Protein AF-A0A1Z8VWW4-F1 (afdb_monomer_lite)

pLDDT: mean 76.21, std 19.23, range [27.41, 97.88]

Radius of gyration: 18.91 Å; chains: 1; bounding box: 52×47×49 Å

Sequence (290 aa):
MESVQIPNFLSEDRVDVVSKFYFEVCEILGCKVHEITFNNITSKVDYVSGTNYEDFDYRYCPSIEKQYSDDKVINYKKIPEDKIKDINTDWIPEMIDHLNEEFQKINRKGKICTFVIFNLPNPVQIHTDGNDIKNKRGKRNVFNPVFKREEYFPSYKKYTHQGLITIQNDDLRNGTIVFNQTFPYSVYYANHENNLDRKKSVITFLKDDDIFRFDEKIENYTYEYMSDEEYKLLPDMNREQLFGLSLDKKLMFMDKGTLVSWQDGKFHTTIPMKKEWGNRIMLQYEGVDE

Foldseek 3Di:
DAWDKFPQLDPPVLLVVVVVLLVVVCVLVVFHWFKWWDAFPPLFTDWTWTFHPVQDDDDDDDDDDDDDDDDHDRDGDTDDPVSRVVRDRVCPVVVQVVVQVSCVVVVNDFGWGIKMKGQDLDKDAFKAAAWEFPDFDDQDPDPFPPDAPVRIPPCPWGWWKKWKAFSDDDDQLWFKFWWPKFDRHTEGEFQDPVPDPNNIDGHYDHLPDQQDDNNDGTPQFDQAQEDPVQVVVDDPDPSSSQHRIYTSDTHTNHDHGMITMDTHRITMMIDDVDSGRDRRIIIITIGTHD

Structure (mmCIF, N/CA/C/O backbone):
data_AF-A0A1Z8VWW4-F1
#
_entry.id   AF-A0A1Z8VWW4-F1
#
loop_
_atom_site.group_P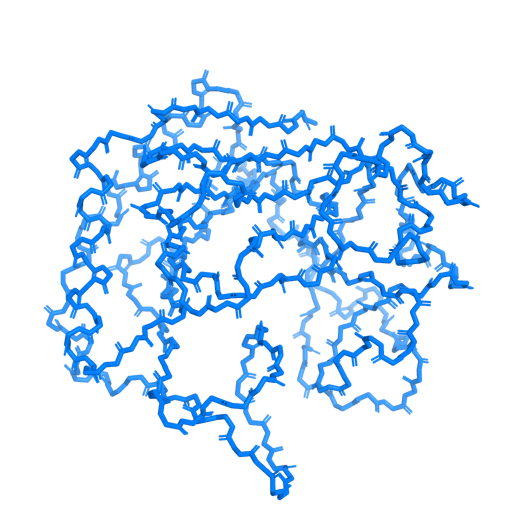DB
_atom_site.id
_atom_site.type_symbol
_atom_site.label_atom_id
_atom_site.label_alt_id
_atom_site.label_comp_id
_atom_site.label_asym_id
_atom_site.label_entity_id
_atom_site.label_seq_id
_atom_site.pdbx_PDB_ins_code
_atom_site.Cartn_x
_atom_site.Cartn_y
_atom_site.Cartn_z
_atom_site.occupancy
_atom_site.B_iso_or_equiv
_atom_site.auth_seq_id
_atom_site.auth_comp_id
_atom_site.auth_asym_id
_atom_site.auth_atom_id
_atom_site.pdbx_PDB_model_num
ATOM 1 N N . MET A 1 1 ? -7.484 13.167 4.667 1.00 77.69 1 MET A N 1
ATOM 2 C CA . MET A 1 1 ? -7.445 13.068 3.191 1.00 77.69 1 MET A CA 1
ATOM 3 C C . MET A 1 1 ? -8.196 11.809 2.785 1.00 77.69 1 MET A C 1
ATOM 5 O O . MET A 1 1 ? -8.022 10.794 3.447 1.00 77.69 1 MET A O 1
ATOM 9 N N . GLU A 1 2 ? -9.045 11.875 1.759 1.00 85.94 2 GLU A N 1
ATOM 10 C CA . GLU A 1 2 ? -9.832 10.715 1.313 1.00 85.94 2 GLU A CA 1
ATOM 11 C C . GLU A 1 2 ? -8.957 9.685 0.582 1.00 85.94 2 GLU A C 1
ATOM 13 O O . GLU A 1 2 ? -8.027 10.045 -0.147 1.00 85.94 2 GLU A O 1
ATOM 18 N N . SER A 1 3 ? -9.275 8.404 0.751 1.00 93.94 3 SER A N 1
ATOM 19 C CA . SER A 1 3 ? -8.721 7.314 -0.051 1.00 93.94 3 SER A CA 1
ATOM 20 C C . SER A 1 3 ? -9.228 7.393 -1.496 1.00 93.94 3 SER A C 1
ATOM 22 O O . SER A 1 3 ? -10.423 7.565 -1.739 1.00 93.94 3 SER A O 1
ATOM 24 N N . VAL A 1 4 ? -8.338 7.266 -2.480 1.00 95.25 4 VAL A N 1
ATOM 25 C CA . VAL A 1 4 ? -8.655 7.426 -3.910 1.00 95.25 4 VAL A CA 1
ATOM 26 C C . VAL A 1 4 ? -8.212 6.220 -4.730 1.00 95.25 4 VAL A C 1
ATOM 28 O O . VAL A 1 4 ? -7.259 5.521 -4.386 1.00 95.25 4 VAL A O 1
ATOM 31 N N . GLN A 1 5 ? -8.913 6.012 -5.840 1.00 96.44 5 GLN A N 1
ATOM 32 C CA . GLN A 1 5 ? -8.583 5.047 -6.879 1.00 96.44 5 GLN A CA 1
ATOM 33 C C . GLN A 1 5 ? -8.668 5.773 -8.220 1.00 96.44 5 GLN A C 1
ATOM 35 O O . GLN A 1 5 ? -9.686 6.406 -8.501 1.00 96.44 5 GLN A O 1
ATOM 40 N N . ILE A 1 6 ? -7.603 5.718 -9.016 1.00 96.94 6 ILE A N 1
ATOM 41 C CA . ILE A 1 6 ? -7.481 6.460 -10.275 1.00 96.94 6 ILE A CA 1
ATOM 42 C C . ILE A 1 6 ? -6.979 5.493 -11.356 1.00 96.94 6 ILE A C 1
ATOM 44 O O . ILE A 1 6 ? -5.793 5.159 -11.367 1.00 96.94 6 ILE A O 1
ATOM 48 N N . PRO A 1 7 ? -7.866 5.002 -12.242 1.00 96.00 7 PRO A N 1
ATOM 49 C CA . PRO A 1 7 ? -7.471 4.234 -13.422 1.00 96.00 7 PRO A CA 1
ATOM 50 C C . PRO A 1 7 ? -6.588 5.071 -14.353 1.00 96.00 7 PRO A C 1
ATOM 52 O O . PRO A 1 7 ? -6.780 6.283 -14.446 1.00 96.00 7 PRO A O 1
ATOM 55 N N . ASN A 1 8 ? -5.669 4.424 -15.075 1.00 94.25 8 ASN A N 1
ATOM 56 C CA . ASN A 1 8 ? -4.762 5.074 -16.035 1.00 94.25 8 ASN A CA 1
ATOM 57 C C . ASN A 1 8 ? -3.924 6.227 -15.434 1.00 94.25 8 ASN A C 1
ATOM 59 O O . ASN A 1 8 ? -3.629 7.201 -16.124 1.00 94.25 8 ASN A O 1
ATOM 63 N N . PHE A 1 9 ? -3.566 6.138 -14.149 1.00 97.44 9 PHE A N 1
ATOM 64 C CA . PHE A 1 9 ? -2.737 7.137 -13.468 1.00 97.44 9 PHE A CA 1
ATOM 65 C C . PHE A 1 9 ? -1.289 7.128 -13.980 1.00 97.44 9 PHE A C 1
ATOM 67 O O . PHE A 1 9 ? -0.706 8.185 -14.196 1.00 97.44 9 PHE A O 1
ATOM 74 N N . LEU A 1 10 ? -0.726 5.939 -14.212 1.00 96.75 10 LEU A N 1
ATOM 75 C CA . LEU A 1 10 ? 0.572 5.756 -14.861 1.00 96.75 10 LEU A CA 1
ATOM 76 C C . LEU A 1 10 ? 0.369 5.261 -16.301 1.00 96.75 10 LEU A C 1
ATOM 78 O O . LEU A 1 10 ? -0.436 4.357 -16.534 1.00 96.75 10 LEU A O 1
ATOM 82 N N . SER A 1 11 ? 1.091 5.836 -17.267 1.00 95.94 11 SER A N 1
ATOM 83 C CA . SER A 1 11 ? 0.973 5.456 -18.682 1.00 95.94 11 SER A CA 1
ATOM 84 C C . SER A 1 11 ? 1.495 4.043 -18.962 1.00 95.94 11 SER A C 1
ATOM 86 O O . SER A 1 11 ? 2.368 3.536 -18.256 1.00 95.94 11 SER A O 1
ATOM 88 N N . GLU A 1 12 ? 0.991 3.412 -20.028 1.00 95.38 12 GLU A N 1
ATOM 89 C CA . GLU A 1 12 ? 1.370 2.044 -20.403 1.00 95.38 12 GLU A CA 1
ATOM 90 C C . GLU A 1 12 ? 2.881 1.902 -20.651 1.00 95.38 12 GLU A C 1
ATOM 92 O O . GLU A 1 12 ? 3.492 0.998 -20.088 1.00 95.38 12 GLU A O 1
ATOM 97 N N . ASP A 1 13 ? 3.510 2.850 -21.359 1.00 96.00 13 ASP A N 1
ATOM 98 C CA . ASP A 1 13 ? 4.968 2.876 -21.569 1.00 96.00 13 ASP A CA 1
ATOM 99 C C . ASP A 1 13 ? 5.752 2.857 -20.246 1.00 96.00 13 ASP A C 1
ATOM 101 O O . ASP A 1 13 ? 6.751 2.147 -20.108 1.00 96.00 13 ASP A O 1
ATOM 105 N N . ARG A 1 14 ? 5.285 3.615 -19.243 1.00 95.62 14 ARG A N 1
ATOM 106 C CA . ARG A 1 14 ? 5.914 3.691 -17.917 1.00 95.62 14 ARG A CA 1
ATOM 107 C C . ARG A 1 14 ? 5.674 2.426 -17.097 1.00 95.62 14 ARG A C 1
ATOM 109 O O . ARG A 1 14 ? 6.602 1.953 -16.444 1.00 95.62 14 ARG A O 1
ATOM 116 N N . VAL A 1 15 ? 4.479 1.839 -17.166 1.00 96.62 15 VAL A N 1
ATOM 117 C CA . VAL A 1 15 ? 4.200 0.520 -16.572 1.00 96.62 15 VAL A CA 1
ATOM 118 C C . VAL A 1 15 ? 5.102 -0.550 -17.187 1.00 96.62 15 VAL A C 1
ATOM 120 O O . VAL A 1 15 ? 5.647 -1.388 -16.469 1.00 96.62 15 VAL A O 1
ATOM 123 N N . ASP A 1 16 ? 5.306 -0.507 -18.500 1.00 95.50 16 ASP A N 1
ATOM 124 C CA . ASP A 1 16 ? 6.139 -1.464 -19.216 1.00 95.50 16 ASP A CA 1
ATOM 125 C C . ASP A 1 16 ? 7.630 -1.336 -18.871 1.00 95.50 16 ASP A C 1
ATOM 127 O O . ASP A 1 16 ? 8.309 -2.359 -18.828 1.00 95.50 16 ASP A O 1
ATOM 131 N N . VAL A 1 17 ? 8.143 -0.138 -18.561 1.00 94.69 17 VAL A N 1
ATOM 132 C CA . VAL A 1 17 ? 9.502 0.038 -18.001 1.00 94.69 17 VAL A CA 1
ATOM 133 C C . VAL A 1 17 ? 9.644 -0.700 -16.664 1.00 94.69 17 VAL A C 1
ATOM 135 O O . VAL A 1 17 ? 10.546 -1.525 -16.517 1.00 94.69 17 VAL A O 1
ATOM 138 N N . VAL A 1 18 ? 8.721 -0.480 -15.719 1.00 93.94 18 VAL A N 1
ATOM 139 C CA . VAL A 1 18 ? 8.744 -1.139 -14.395 1.00 93.94 18 VAL A CA 1
ATOM 140 C C . VAL A 1 18 ? 8.560 -2.658 -14.521 1.00 93.94 18 VAL A C 1
ATOM 142 O O . VAL A 1 18 ? 9.213 -3.432 -13.822 1.00 93.94 18 VAL A O 1
ATOM 145 N N . SER A 1 19 ? 7.691 -3.094 -15.435 1.00 94.44 19 SER A N 1
ATOM 146 C CA . SER A 1 19 ? 7.422 -4.508 -15.710 1.00 94.44 19 SER A CA 1
ATOM 147 C C . SER A 1 19 ? 8.647 -5.220 -16.293 1.00 94.44 19 SER A C 1
ATOM 149 O O . SER A 1 19 ? 9.055 -6.259 -15.771 1.00 94.44 19 SER A O 1
ATOM 151 N N . LYS A 1 20 ? 9.286 -4.641 -17.324 1.00 93.25 20 LYS A N 1
ATOM 152 C CA . LYS A 1 20 ? 10.522 -5.171 -17.931 1.00 93.25 20 LYS A CA 1
ATOM 153 C C . LYS A 1 20 ? 11.619 -5.317 -16.883 1.00 93.25 20 LYS A C 1
ATOM 155 O O . LYS A 1 20 ? 12.159 -6.408 -16.744 1.00 93.25 20 LYS A O 1
ATOM 160 N N . PHE A 1 21 ? 11.848 -4.269 -16.091 1.00 91.12 21 PHE A N 1
ATOM 161 C CA . PHE A 1 21 ? 12.797 -4.282 -14.982 1.00 91.12 21 PHE A CA 1
ATOM 162 C C . PHE A 1 21 ? 12.520 -5.428 -13.990 1.00 91.12 21 PHE A C 1
ATOM 164 O O . PHE A 1 21 ? 13.416 -6.204 -13.672 1.00 91.12 21 PHE A O 1
ATOM 171 N N . TYR A 1 22 ? 11.276 -5.595 -13.524 1.00 90.06 22 TYR A N 1
ATOM 172 C CA . TYR A 1 22 ? 10.939 -6.674 -12.586 1.00 90.06 22 TYR A CA 1
ATOM 173 C C . TYR A 1 22 ? 11.226 -8.070 -13.172 1.00 90.06 22 TYR A C 1
ATOM 175 O O . TYR A 1 22 ? 11.739 -8.945 -12.466 1.00 90.06 22 TYR A O 1
ATOM 183 N N . PHE A 1 23 ? 10.914 -8.293 -14.453 1.00 89.69 23 PHE A N 1
ATOM 184 C CA . PHE A 1 23 ? 11.157 -9.581 -15.106 1.00 89.69 23 PHE A CA 1
ATOM 185 C C . PHE A 1 23 ? 12.638 -9.836 -15.406 1.00 89.69 23 PHE A C 1
ATOM 187 O O . PHE A 1 23 ? 13.087 -10.960 -15.198 1.00 89.69 23 PHE A O 1
ATOM 194 N N . GLU A 1 24 ? 13.404 -8.811 -15.779 1.00 87.00 24 GLU A N 1
ATOM 195 C CA . GLU A 1 24 ? 14.865 -8.864 -15.920 1.00 87.00 24 GLU A CA 1
ATOM 196 C C . GLU A 1 24 ? 15.534 -9.278 -14.597 1.00 87.00 24 GLU A C 1
ATOM 198 O O . GLU A 1 24 ? 16.343 -10.207 -14.565 1.00 87.00 24 GLU A O 1
ATOM 203 N N . VAL A 1 25 ? 15.115 -8.688 -13.469 1.00 82.31 25 VAL A N 1
ATOM 204 C CA . VAL A 1 25 ? 15.596 -9.100 -12.139 1.00 82.31 25 VAL A CA 1
ATOM 205 C C . VAL A 1 25 ? 15.198 -10.548 -11.821 1.00 82.31 25 VAL A C 1
ATOM 207 O O . VAL A 1 25 ? 16.021 -11.302 -11.304 1.00 82.31 25 VAL A O 1
ATOM 210 N N . CYS A 1 26 ? 13.982 -10.991 -12.159 1.00 82.25 26 CYS A N 1
ATOM 211 C CA . CYS A 1 26 ? 13.598 -12.401 -11.989 1.00 82.25 26 CYS A CA 1
ATOM 212 C C . CYS A 1 26 ? 14.458 -13.358 -12.843 1.00 82.25 26 CYS A C 1
ATOM 214 O O . CYS A 1 26 ? 14.814 -14.443 -12.378 1.00 82.25 26 CYS A O 1
ATOM 216 N N . GLU A 1 27 ? 14.818 -12.963 -14.068 1.00 84.38 27 GLU A N 1
ATOM 217 C CA . GLU A 1 27 ? 15.647 -13.750 -14.990 1.00 84.38 27 GLU A CA 1
ATOM 218 C C . GLU A 1 27 ? 17.095 -13.882 -14.492 1.00 84.38 27 GLU A C 1
ATOM 220 O O . GLU A 1 27 ? 17.592 -15.002 -14.354 1.00 84.38 27 GLU A O 1
ATOM 225 N N . ILE A 1 28 ? 17.737 -12.773 -14.101 1.00 78.50 28 ILE A N 1
ATOM 226 C CA . ILE A 1 28 ? 19.101 -12.735 -13.528 1.00 78.50 28 ILE A CA 1
ATOM 227 C C . ILE A 1 28 ? 19.238 -13.648 -12.292 1.00 78.50 28 ILE A C 1
ATOM 229 O O . ILE A 1 28 ? 20.312 -14.208 -12.006 1.00 78.50 28 ILE A O 1
ATOM 233 N N . LEU A 1 29 ? 18.146 -13.813 -11.542 1.00 73.69 29 LEU A N 1
ATOM 234 C CA . LEU A 1 29 ? 18.077 -14.639 -10.337 1.00 73.69 29 LEU A CA 1
ATOM 235 C C . LEU A 1 29 ? 17.620 -16.077 -10.585 1.00 73.69 29 LEU A C 1
ATOM 237 O O . LEU A 1 29 ? 17.872 -16.934 -9.737 1.00 73.69 29 LEU A O 1
ATOM 241 N N . GLY A 1 30 ? 16.971 -16.354 -11.717 1.00 74.88 30 GLY A N 1
ATOM 242 C CA . GLY A 1 30 ? 16.341 -17.644 -11.998 1.00 74.88 30 GLY A CA 1
ATOM 243 C C . GLY A 1 30 ? 15.201 -17.992 -11.031 1.00 74.88 30 GLY A C 1
ATOM 244 O O . GLY A 1 30 ? 14.913 -19.172 -10.824 1.00 74.88 30 GLY A O 1
ATOM 245 N N . CYS A 1 31 ? 14.572 -16.998 -10.395 1.00 73.06 31 CYS A N 1
ATOM 246 C CA . CYS A 1 31 ? 13.506 -17.205 -9.413 1.00 73.06 31 CYS A CA 1
ATOM 247 C C . CYS A 1 31 ? 12.468 -16.074 -9.434 1.00 73.06 31 CYS A C 1
ATOM 249 O O . CYS A 1 31 ? 12.664 -15.029 -10.051 1.00 73.06 31 CYS A O 1
ATOM 251 N N . LYS A 1 32 ? 11.334 -16.288 -8.757 1.00 74.62 32 LYS A N 1
ATOM 252 C CA . LYS A 1 32 ? 10.327 -15.239 -8.568 1.00 74.62 32 LYS A CA 1
ATOM 253 C C . LYS A 1 32 ? 10.738 -14.319 -7.424 1.00 74.62 32 LYS A C 1
ATOM 255 O O . LYS A 1 32 ? 11.087 -14.780 -6.335 1.00 74.62 32 LYS A O 1
ATOM 260 N N . VAL A 1 33 ? 10.625 -13.022 -7.675 1.00 76.75 33 VAL A N 1
ATOM 261 C CA . VAL A 1 33 ? 10.909 -11.965 -6.707 1.00 76.75 33 VAL A CA 1
ATOM 262 C C . VAL A 1 33 ? 9.626 -11.543 -5.992 1.00 76.75 33 VAL A C 1
ATOM 264 O O . VAL A 1 33 ? 8.594 -11.314 -6.615 1.00 76.75 33 VAL A O 1
ATOM 267 N N . HIS A 1 34 ? 9.682 -11.461 -4.667 1.00 75.38 34 HIS A N 1
ATOM 268 C CA . HIS A 1 34 ? 8.607 -10.949 -3.822 1.00 75.38 34 HIS A CA 1
ATOM 269 C C . HIS A 1 34 ? 8.677 -9.426 -3.666 1.00 75.38 34 HIS A C 1
ATOM 271 O O . HIS A 1 34 ? 7.640 -8.769 -3.679 1.00 75.38 34 HIS A O 1
ATOM 277 N N . GLU A 1 35 ? 9.884 -8.880 -3.518 1.00 81.69 35 GLU A N 1
ATOM 278 C CA . GLU A 1 35 ? 10.135 -7.484 -3.146 1.00 81.69 35 GLU A CA 1
ATOM 279 C C . GLU A 1 35 ? 11.439 -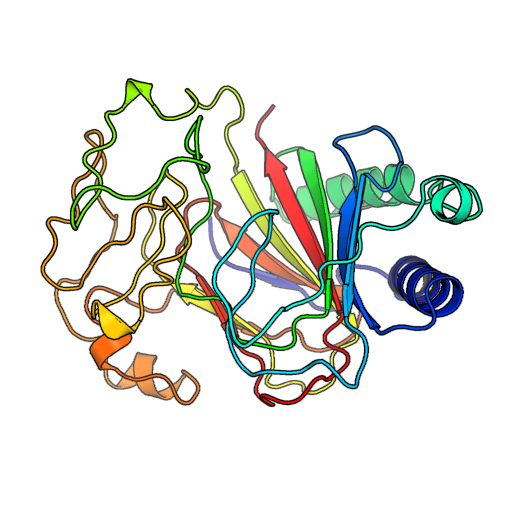6.994 -3.798 1.00 81.69 35 GLU A C 1
ATOM 281 O O . GLU A 1 35 ? 12.445 -7.707 -3.749 1.00 81.69 35 GLU A O 1
ATOM 286 N N . ILE A 1 36 ? 11.425 -5.790 -4.379 1.00 81.62 36 ILE A N 1
ATOM 287 C CA . ILE A 1 36 ? 12.602 -5.026 -4.827 1.00 81.62 36 ILE A CA 1
ATOM 288 C C . ILE A 1 36 ? 12.528 -3.634 -4.201 1.00 81.62 36 ILE A C 1
ATOM 290 O O . ILE A 1 36 ? 11.633 -2.860 -4.538 1.00 81.62 36 ILE A O 1
ATOM 294 N N . THR A 1 37 ? 13.470 -3.316 -3.318 1.00 79.62 37 THR A N 1
ATOM 295 C CA . THR A 1 37 ? 13.546 -2.043 -2.586 1.00 79.62 37 THR A CA 1
ATOM 296 C C . THR A 1 37 ? 14.592 -1.122 -3.218 1.00 79.62 37 THR A C 1
ATOM 298 O O . THR A 1 37 ? 15.691 -1.574 -3.558 1.00 79.62 37 THR A O 1
ATOM 301 N N . PHE A 1 38 ? 14.285 0.173 -3.328 1.00 74.44 38 PHE A N 1
ATOM 302 C CA . PHE A 1 38 ? 15.200 1.201 -3.836 1.00 74.44 38 PHE A CA 1
ATOM 303 C C . PHE A 1 38 ? 15.517 2.247 -2.757 1.00 74.44 38 PHE A C 1
ATOM 305 O O . PHE A 1 38 ? 14.601 2.709 -2.071 1.00 74.44 38 PHE A O 1
ATOM 312 N N . ASN A 1 39 ? 16.780 2.672 -2.630 1.00 55.72 39 ASN A N 1
ATOM 313 C CA . ASN A 1 39 ? 17.142 3.653 -1.600 1.00 55.72 39 ASN A CA 1
ATOM 314 C C . ASN A 1 39 ? 16.637 5.037 -1.979 1.00 55.72 39 ASN A C 1
ATOM 316 O O . ASN A 1 39 ? 16.821 5.475 -3.120 1.00 55.72 39 ASN A O 1
ATOM 320 N N . ASN A 1 40 ? 16.144 5.764 -0.971 1.00 53.19 40 ASN A N 1
ATOM 321 C CA . ASN A 1 40 ? 15.781 7.178 -1.055 1.00 53.19 40 ASN A CA 1
ATOM 322 C C . ASN A 1 40 ? 16.767 7.947 -1.967 1.00 53.19 40 ASN A C 1
ATOM 324 O O . ASN A 1 40 ? 17.923 8.163 -1.599 1.00 53.19 40 ASN A O 1
ATOM 328 N N . ILE A 1 41 ? 16.289 8.385 -3.138 1.00 50.88 41 ILE A N 1
ATOM 329 C CA . ILE A 1 41 ? 16.932 9.365 -4.039 1.00 50.88 41 ILE A CA 1
ATOM 330 C C . ILE A 1 41 ? 18.197 8.875 -4.800 1.00 50.88 41 ILE A C 1
ATOM 332 O O . ILE A 1 41 ? 18.675 9.580 -5.682 1.00 50.88 41 ILE A O 1
ATOM 336 N N . THR A 1 42 ? 18.745 7.673 -4.566 1.00 48.31 42 THR A N 1
ATOM 337 C CA . THR A 1 42 ? 20.085 7.296 -5.111 1.00 48.31 42 THR A CA 1
ATOM 338 C C . THR A 1 42 ? 20.104 6.334 -6.310 1.00 48.31 42 THR A C 1
ATOM 340 O O . THR A 1 42 ? 21.142 5.726 -6.577 1.00 48.31 42 THR A O 1
ATOM 343 N N . SER A 1 43 ? 18.982 6.219 -7.037 1.00 53.81 43 SER A N 1
ATOM 344 C CA . SER A 1 43 ? 18.836 5.470 -8.306 1.00 53.81 43 SER A CA 1
ATOM 345 C C . SER A 1 43 ? 19.404 4.042 -8.287 1.00 53.81 43 SER A C 1
ATOM 347 O O . SER A 1 43 ? 19.982 3.594 -9.271 1.00 53.81 43 SER A O 1
ATOM 349 N N . LYS A 1 44 ? 19.308 3.336 -7.153 1.00 60.47 44 LYS A N 1
ATOM 350 C CA . LYS A 1 44 ? 19.932 2.021 -6.947 1.00 60.47 44 LYS A CA 1
ATOM 351 C C . LYS A 1 44 ? 19.010 1.064 -6.207 1.00 60.47 44 LYS A C 1
ATOM 353 O O . LYS A 1 44 ? 18.244 1.467 -5.335 1.00 60.47 44 LYS A O 1
ATOM 358 N N . VAL A 1 45 ? 19.125 -0.212 -6.568 1.00 64.69 45 VAL A N 1
ATOM 359 C CA . VAL A 1 45 ? 18.520 -1.339 -5.852 1.00 64.69 45 VAL A CA 1
ATOM 360 C C . VAL A 1 45 ? 19.301 -1.587 -4.564 1.00 64.69 45 VAL A C 1
ATOM 362 O O . VAL A 1 45 ? 20.514 -1.793 -4.602 1.00 64.69 45 VAL A O 1
ATOM 365 N N . ASP A 1 46 ? 18.597 -1.626 -3.438 1.00 62.19 46 ASP A N 1
ATOM 366 C CA . ASP A 1 46 ? 19.179 -1.916 -2.121 1.00 62.19 46 ASP A CA 1
ATOM 367 C C . ASP A 1 46 ? 19.120 -3.392 -1.774 1.00 62.19 46 ASP A C 1
ATOM 369 O O . ASP A 1 46 ? 20.017 -3.976 -1.154 1.00 62.19 46 ASP A O 1
ATOM 373 N N . TYR A 1 47 ? 17.967 -3.960 -2.098 1.00 65.69 47 TYR A N 1
ATOM 374 C CA . TYR A 1 47 ? 17.515 -5.222 -1.583 1.00 65.69 47 TYR A CA 1
ATOM 375 C C . TYR A 1 47 ? 16.538 -5.843 -2.564 1.00 65.69 47 TYR A C 1
ATOM 377 O O . TYR A 1 47 ? 15.699 -5.171 -3.161 1.00 65.69 47 TYR A O 1
ATOM 385 N N . VAL A 1 48 ? 16.663 -7.156 -2.702 1.00 63.41 48 VAL A N 1
ATOM 386 C CA . VAL A 1 48 ? 15.725 -7.988 -3.435 1.00 63.41 48 VAL A CA 1
ATOM 387 C C . VAL A 1 48 ? 15.487 -9.237 -2.606 1.00 63.41 48 VAL A C 1
ATOM 389 O O . VAL A 1 48 ? 16.438 -9.874 -2.142 1.00 63.41 48 VAL A O 1
ATOM 392 N N . SER A 1 49 ? 14.216 -9.584 -2.439 1.00 65.81 49 SER A N 1
ATOM 393 C CA . SER A 1 49 ? 13.770 -10.812 -1.792 1.00 65.81 49 SER A CA 1
ATOM 394 C C . SER A 1 49 ? 13.200 -11.747 -2.849 1.00 65.81 49 SER A C 1
ATOM 396 O O . SER A 1 49 ? 12.154 -11.459 -3.428 1.00 65.81 49 SER A O 1
ATOM 398 N N . GLY A 1 50 ? 13.887 -12.854 -3.129 1.00 59.25 50 GLY A N 1
ATOM 399 C CA . GLY A 1 50 ? 13.427 -13.895 -4.051 1.00 59.25 50 GLY A CA 1
ATOM 400 C C . GLY A 1 50 ? 13.253 -15.242 -3.357 1.00 59.25 50 GLY A C 1
ATOM 401 O O . GLY A 1 50 ? 13.965 -15.543 -2.396 1.00 59.25 50 GLY A O 1
ATOM 402 N N . THR A 1 51 ? 12.342 -16.068 -3.878 1.00 54.09 51 THR A N 1
ATOM 403 C CA . THR A 1 51 ? 12.056 -17.407 -3.340 1.00 54.09 51 THR A CA 1
ATOM 404 C C . THR A 1 51 ? 12.059 -18.445 -4.462 1.00 54.09 51 THR A C 1
ATOM 406 O O . THR A 1 51 ? 11.461 -18.247 -5.521 1.00 54.09 51 THR A O 1
ATOM 409 N N . ASN A 1 52 ? 12.729 -19.577 -4.229 1.00 47.41 52 ASN A N 1
ATOM 410 C CA . ASN A 1 52 ? 12.720 -20.711 -5.152 1.00 47.41 52 ASN A CA 1
ATOM 411 C C . ASN A 1 52 ? 11.412 -21.507 -5.006 1.00 47.41 52 ASN A C 1
ATOM 413 O O . ASN A 1 52 ? 10.904 -21.675 -3.900 1.00 47.41 52 ASN A O 1
ATOM 417 N N . TYR A 1 53 ? 10.897 -22.037 -6.118 1.00 41.75 53 TYR A N 1
ATOM 418 C CA . TYR A 1 53 ? 9.595 -22.719 -6.181 1.00 41.75 53 TYR A CA 1
ATOM 419 C C . TYR A 1 53 ? 9.440 -23.937 -5.247 1.00 41.75 53 TYR A C 1
ATOM 421 O O . TYR A 1 53 ? 8.313 -24.294 -4.921 1.00 41.75 53 TYR A O 1
ATOM 429 N N . GLU A 1 54 ? 10.538 -24.563 -4.816 1.00 38.50 54 GLU A N 1
ATOM 430 C CA . GLU A 1 54 ? 10.520 -25.798 -4.015 1.00 38.50 54 GLU A CA 1
ATOM 431 C C . GLU A 1 54 ? 10.442 -25.558 -2.489 1.00 38.50 54 GLU A C 1
ATOM 433 O O . GLU A 1 54 ? 10.055 -26.462 -1.755 1.00 38.50 54 GLU A O 1
ATOM 438 N N . ASP A 1 55 ? 10.723 -24.337 -2.009 1.00 40.22 55 ASP A N 1
ATOM 439 C CA . ASP A 1 55 ? 10.808 -23.996 -0.570 1.00 40.22 55 ASP A CA 1
ATOM 440 C C . ASP A 1 55 ? 9.503 -23.372 0.002 1.00 40.22 55 ASP A C 1
ATOM 442 O O . ASP A 1 55 ? 9.505 -22.761 1.076 1.00 40.22 55 ASP A O 1
ATOM 446 N N . PHE A 1 56 ? 8.366 -23.477 -0.701 1.00 36.06 56 PHE A N 1
ATOM 447 C CA . PHE A 1 56 ? 7.109 -22.813 -0.311 1.00 36.06 56 PHE A CA 1
ATOM 448 C C . PHE A 1 56 ? 6.354 -23.509 0.835 1.00 36.06 56 PHE A C 1
ATOM 450 O O . PHE A 1 56 ? 5.427 -24.290 0.624 1.00 36.06 56 PHE A O 1
ATOM 457 N N . ASP A 1 57 ? 6.688 -23.144 2.074 1.00 36.00 57 ASP A N 1
ATOM 458 C CA . ASP A 1 57 ? 5.841 -23.393 3.246 1.00 36.00 57 ASP A CA 1
ATOM 459 C C . ASP A 1 57 ? 4.956 -22.167 3.533 1.00 36.00 57 ASP A C 1
ATOM 461 O O . ASP A 1 57 ? 5.444 -21.047 3.699 1.00 36.00 57 ASP A O 1
ATOM 465 N N . TYR A 1 58 ? 3.638 -22.367 3.607 1.00 34.06 58 TYR A N 1
ATOM 466 C CA . TYR A 1 58 ? 2.680 -21.299 3.902 1.00 34.06 58 TYR A CA 1
ATOM 467 C C . TYR A 1 58 ? 2.913 -20.726 5.306 1.00 34.06 58 TYR A C 1
ATOM 469 O O . TYR A 1 58 ? 2.473 -21.326 6.285 1.00 34.06 58 TYR A O 1
ATOM 477 N N . ARG A 1 59 ? 3.553 -19.553 5.413 1.00 32.94 59 ARG A N 1
ATOM 478 C CA . ARG A 1 59 ? 3.491 -18.639 6.573 1.00 32.94 59 ARG A CA 1
ATOM 479 C C . ARG A 1 59 ? 4.098 -17.272 6.221 1.00 32.94 59 ARG A C 1
ATOM 481 O O . ARG A 1 59 ? 5.262 -17.200 5.856 1.00 32.94 59 ARG A O 1
ATOM 488 N N . TYR A 1 60 ? 3.273 -16.231 6.356 1.00 30.83 60 TYR A N 1
ATOM 489 C CA . TYR A 1 60 ? 3.565 -14.786 6.411 1.00 30.83 60 TYR A CA 1
ATOM 490 C C . TYR A 1 60 ? 5.026 -14.301 6.267 1.00 30.83 60 TYR A C 1
ATOM 492 O O . TYR A 1 60 ? 5.899 -14.668 7.050 1.00 30.83 60 TYR A O 1
ATOM 500 N N . CYS A 1 61 ? 5.231 -13.328 5.372 1.00 27.41 61 CYS A N 1
ATOM 501 C CA . CYS A 1 61 ? 6.379 -12.416 5.357 1.00 27.41 61 CYS A CA 1
ATOM 502 C C . CYS A 1 61 ? 5.838 -10.976 5.294 1.00 27.41 61 CYS A C 1
ATOM 504 O O . CYS A 1 61 ? 4.881 -10.732 4.557 1.00 27.41 61 CYS A O 1
ATOM 506 N N . PRO A 1 62 ? 6.342 -10.061 6.141 1.00 33.00 62 PRO A N 1
ATOM 507 C CA . PRO A 1 62 ? 7.327 -9.078 5.650 1.00 33.00 62 PRO A CA 1
ATOM 508 C C . PRO A 1 62 ? 8.750 -9.308 6.212 1.00 33.00 62 PRO A C 1
ATOM 510 O O . PRO A 1 62 ? 8.906 -9.987 7.229 1.00 33.00 62 PRO A O 1
ATOM 513 N N . SER A 1 63 ? 9.784 -8.702 5.614 1.00 31.41 63 SER A N 1
ATOM 514 C CA . SER A 1 63 ? 11.233 -8.825 5.938 1.00 31.41 63 SER A CA 1
ATOM 515 C C . SER A 1 63 ? 11.617 -8.342 7.377 1.00 31.41 63 SER A C 1
ATOM 517 O O . SER A 1 63 ? 10.751 -7.840 8.097 1.00 31.41 63 SER A O 1
ATOM 519 N N . ILE A 1 64 ? 12.819 -8.513 7.976 1.00 30.84 64 ILE A N 1
ATOM 520 C CA . ILE A 1 64 ? 14.217 -8.713 7.511 1.00 30.84 64 ILE A CA 1
ATOM 521 C C . ILE A 1 64 ? 15.008 -9.657 8.482 1.00 30.84 64 ILE A C 1
ATOM 523 O O . ILE A 1 64 ? 14.868 -9.527 9.693 1.00 30.84 64 ILE A O 1
ATOM 527 N N . GLU A 1 65 ? 15.869 -10.535 7.933 1.00 33.19 65 GLU A N 1
ATOM 528 C CA . GLU A 1 65 ? 17.055 -11.286 8.469 1.00 33.19 65 GLU A CA 1
ATOM 529 C C . GLU A 1 65 ? 17.189 -11.831 9.928 1.00 33.19 65 GLU A C 1
ATOM 531 O O . GLU A 1 65 ? 17.215 -11.078 10.897 1.00 33.19 65 GLU A O 1
ATOM 536 N N . LYS A 1 66 ? 17.591 -13.128 10.005 1.00 32.53 66 LYS A N 1
ATOM 537 C CA . LYS A 1 66 ? 18.226 -13.895 11.128 1.00 32.53 66 LYS A CA 1
ATOM 538 C C . LYS A 1 66 ? 17.375 -14.100 12.413 1.00 32.53 66 LYS A C 1
ATOM 540 O O . LYS A 1 66 ? 16.693 -13.199 12.864 1.00 32.53 66 LYS A O 1
ATOM 545 N N . GLN A 1 67 ? 17.389 -15.245 13.118 1.00 32.38 67 GLN A N 1
ATOM 546 C CA . GLN A 1 67 ? 18.141 -16.514 13.001 1.00 32.38 67 GLN A CA 1
ATOM 547 C C . GLN A 1 67 ? 17.450 -17.643 13.821 1.00 32.38 67 GLN A C 1
ATOM 549 O O . GLN A 1 67 ? 16.748 -17.345 14.780 1.00 32.38 67 GLN A O 1
ATOM 554 N N . TYR A 1 68 ? 17.740 -18.911 13.490 1.00 32.34 68 TYR A N 1
ATOM 555 C CA . TYR A 1 68 ? 17.574 -20.148 14.294 1.00 32.34 68 TYR A CA 1
ATOM 556 C C . TYR A 1 68 ? 16.233 -20.480 14.995 1.00 32.34 68 TYR A C 1
ATOM 558 O O . TYR A 1 68 ? 15.964 -20.034 16.109 1.00 32.34 68 TYR A O 1
ATOM 566 N N . SER A 1 69 ? 15.528 -21.470 14.441 1.00 28.61 69 SER A N 1
ATOM 567 C CA . SER A 1 69 ? 15.156 -22.714 15.148 1.00 28.61 69 SER A CA 1
ATOM 568 C C . SER A 1 69 ? 14.855 -23.796 14.105 1.00 28.61 69 SER A C 1
ATOM 570 O O . SER A 1 69 ? 14.420 -23.454 13.005 1.00 28.61 69 SER A O 1
ATOM 572 N N . ASP A 1 70 ? 15.109 -25.061 14.425 1.00 35.72 70 ASP A N 1
ATOM 573 C CA . ASP A 1 70 ? 15.076 -26.163 13.456 1.00 35.72 70 ASP A CA 1
ATOM 574 C C . ASP A 1 70 ? 13.680 -26.422 12.837 1.00 35.72 70 ASP A C 1
ATOM 576 O O . ASP A 1 70 ? 12.649 -25.992 13.358 1.00 35.72 70 ASP A O 1
ATOM 580 N N . ASP A 1 71 ? 13.676 -27.117 11.694 1.00 31.31 71 ASP A N 1
ATOM 581 C CA . ASP A 1 71 ? 12.503 -27.647 10.974 1.00 31.31 71 ASP A CA 1
ATOM 582 C C . ASP A 1 71 ? 11.507 -26.649 10.339 1.00 31.31 71 ASP A C 1
ATOM 584 O O . ASP A 1 71 ? 10.287 -26.818 10.421 1.00 31.31 71 ASP A O 1
ATOM 588 N N . LYS A 1 72 ? 12.035 -25.636 9.627 1.00 35.38 72 LYS A N 1
ATOM 589 C CA . LYS A 1 72 ? 11.690 -25.259 8.223 1.00 35.38 72 LYS A CA 1
ATOM 590 C C . LYS A 1 72 ? 12.241 -23.865 7.887 1.00 35.38 72 LYS A C 1
ATOM 592 O O . LYS A 1 72 ? 11.825 -22.861 8.468 1.00 35.38 72 LYS A O 1
ATOM 597 N N . VAL A 1 73 ? 13.164 -23.793 6.927 1.00 32.88 73 VAL A N 1
ATOM 598 C CA . VAL A 1 73 ? 13.890 -22.560 6.578 1.00 32.88 73 VAL A CA 1
ATOM 599 C C . VAL A 1 73 ? 13.251 -21.872 5.371 1.00 32.88 73 VAL A C 1
ATOM 601 O O . VAL A 1 73 ? 13.324 -22.386 4.262 1.00 32.88 73 VAL A O 1
ATOM 604 N N . ILE A 1 74 ? 12.701 -20.668 5.561 1.00 36.59 74 ILE A N 1
ATOM 605 C CA . ILE A 1 74 ? 12.439 -19.758 4.436 1.00 36.59 74 ILE A CA 1
ATOM 606 C C . ILE A 1 74 ? 13.784 -19.131 4.044 1.00 36.59 74 ILE A C 1
ATOM 608 O O . ILE A 1 74 ? 14.330 -18.299 4.773 1.00 36.59 74 ILE A O 1
ATOM 612 N N . ASN A 1 75 ? 14.346 -19.576 2.919 1.00 35.91 75 ASN A N 1
ATOM 613 C CA . ASN A 1 75 ? 15.664 -19.169 2.432 1.00 35.91 75 ASN A CA 1
ATOM 614 C C . ASN A 1 75 ? 15.634 -17.786 1.756 1.00 35.91 75 ASN A C 1
ATOM 616 O O . ASN A 1 75 ? 15.685 -17.686 0.531 1.00 35.91 75 ASN A O 1
ATOM 620 N N . TYR A 1 76 ? 15.612 -16.709 2.547 1.00 44.25 76 TYR A N 1
ATOM 621 C CA . TYR A 1 76 ? 15.810 -15.344 2.042 1.00 44.25 76 TYR A CA 1
ATOM 622 C C . TYR A 1 76 ? 17.235 -15.176 1.487 1.00 44.25 76 TYR A C 1
ATOM 624 O O . TYR A 1 76 ? 18.191 -14.983 2.242 1.00 44.25 76 TYR A O 1
ATOM 632 N N . LYS A 1 77 ? 17.392 -15.246 0.162 1.00 48.31 77 LYS A N 1
ATOM 633 C CA . LYS A 1 77 ? 18.680 -15.046 -0.518 1.00 48.31 77 LYS A CA 1
ATOM 634 C C . LYS A 1 77 ? 18.827 -13.583 -0.936 1.00 48.31 77 LYS A C 1
ATOM 636 O O . LYS A 1 77 ? 18.294 -13.189 -1.969 1.00 48.31 77 LYS A O 1
ATOM 641 N N . LYS A 1 78 ? 19.587 -12.790 -0.169 1.00 49.25 78 LYS A N 1
ATOM 642 C CA . LYS A 1 78 ? 20.096 -11.500 -0.667 1.00 49.25 78 LYS A CA 1
ATOM 643 C C . LYS A 1 78 ? 20.983 -11.777 -1.887 1.00 49.25 78 LYS A C 1
ATOM 645 O O . LYS A 1 78 ? 21.836 -12.664 -1.829 1.00 49.25 78 LYS A O 1
ATOM 650 N N . ILE A 1 79 ? 20.775 -11.043 -2.979 1.00 52.88 79 ILE A N 1
ATOM 651 C CA . ILE A 1 79 ? 21.563 -11.219 -4.206 1.00 52.88 79 ILE A CA 1
ATOM 652 C C . ILE A 1 79 ? 23.042 -10.868 -3.936 1.00 52.88 79 ILE A C 1
ATOM 654 O O . ILE A 1 79 ? 23.307 -9.856 -3.279 1.00 52.88 79 ILE A O 1
ATOM 658 N N . PRO A 1 80 ? 24.004 -11.647 -4.463 1.00 57.59 80 PRO A N 1
ATOM 659 C CA . PRO A 1 80 ? 25.392 -11.216 -4.609 1.00 57.59 80 PRO A CA 1
ATOM 660 C C . PRO A 1 80 ? 25.513 -9.880 -5.368 1.00 57.59 80 PRO A C 1
ATOM 662 O O . PRO A 1 80 ? 24.905 -9.692 -6.421 1.00 57.59 80 PRO A O 1
ATOM 665 N N . GLU A 1 81 ? 26.294 -8.936 -4.837 1.00 57.25 81 GLU A N 1
ATOM 666 C CA . GLU A 1 81 ? 26.396 -7.561 -5.363 1.00 57.25 81 GLU A CA 1
ATOM 667 C C . GLU A 1 81 ? 26.942 -7.480 -6.798 1.00 57.25 81 GLU A C 1
ATOM 669 O O . GLU A 1 81 ? 26.735 -6.484 -7.484 1.00 57.25 81 GLU A O 1
ATOM 674 N N . ASP A 1 82 ? 27.646 -8.510 -7.266 1.00 62.12 82 ASP A N 1
ATOM 675 C CA . ASP A 1 82 ? 28.091 -8.664 -8.651 1.00 62.12 82 ASP A CA 1
ATOM 676 C C . ASP A 1 82 ? 26.923 -8.793 -9.636 1.00 62.12 82 ASP A C 1
ATOM 678 O O . ASP A 1 82 ? 26.961 -8.137 -10.670 1.00 62.12 82 ASP A O 1
ATOM 682 N N . LYS A 1 83 ? 25.851 -9.515 -9.284 1.00 63.31 83 LYS A N 1
ATOM 683 C CA . LYS A 1 83 ? 24.655 -9.663 -10.135 1.00 63.31 83 LYS A CA 1
ATOM 684 C C . LYS A 1 83 ? 23.740 -8.435 -10.166 1.00 63.31 83 LYS A C 1
ATOM 686 O O . LYS A 1 83 ? 22.875 -8.348 -11.028 1.00 63.31 83 LYS A O 1
ATOM 691 N N . ILE A 1 84 ? 23.884 -7.512 -9.213 1.00 62.22 84 ILE A N 1
ATOM 692 C CA . ILE A 1 84 ? 23.063 -6.289 -9.154 1.00 62.22 84 ILE A CA 1
ATOM 693 C C . ILE A 1 84 ? 23.584 -5.226 -10.140 1.00 62.22 84 ILE A C 1
ATOM 695 O O . ILE A 1 84 ? 22.822 -4.377 -10.594 1.00 62.22 84 ILE A O 1
ATOM 699 N N . LYS A 1 85 ? 24.877 -5.269 -10.490 1.00 64.88 85 LYS A N 1
ATOM 700 C CA . LYS A 1 85 ? 25.562 -4.221 -11.273 1.00 64.88 85 LYS A CA 1
ATOM 701 C C . LYS A 1 85 ? 25.113 -4.115 -12.727 1.00 64.88 85 LYS A C 1
ATOM 703 O O . LYS A 1 85 ? 25.293 -3.053 -13.312 1.00 64.88 85 LYS A O 1
ATOM 708 N N . ASP A 1 86 ? 24.542 -5.182 -13.273 1.00 68.06 86 ASP A N 1
ATOM 709 C CA . ASP A 1 86 ? 24.101 -5.237 -14.668 1.00 68.06 86 ASP A CA 1
ATOM 710 C C . ASP A 1 86 ? 22.660 -4.718 -14.856 1.00 68.06 86 ASP A C 1
ATOM 712 O O . ASP A 1 86 ? 22.211 -4.553 -15.986 1.00 68.06 86 ASP A O 1
ATOM 716 N N . ILE A 1 87 ? 21.936 -4.432 -13.763 1.00 73.62 87 ILE A N 1
ATOM 717 C CA . ILE A 1 87 ? 20.528 -4.015 -13.793 1.00 73.62 87 ILE A CA 1
ATOM 718 C C . ILE A 1 87 ? 20.415 -2.511 -14.095 1.00 73.62 87 ILE A C 1
ATOM 720 O O . ILE A 1 87 ? 20.901 -1.671 -13.330 1.00 73.62 87 ILE A O 1
ATOM 724 N N . ASN A 1 88 ? 19.681 -2.147 -15.152 1.00 79.31 88 ASN A N 1
ATOM 725 C CA . ASN A 1 88 ? 19.398 -0.744 -15.463 1.00 79.31 88 ASN A CA 1
ATOM 726 C C . ASN A 1 88 ? 18.436 -0.109 -14.438 1.00 79.31 88 ASN A C 1
ATOM 728 O O . ASN A 1 88 ? 17.287 -0.525 -14.277 1.00 79.31 88 ASN A O 1
ATOM 732 N N . THR A 1 89 ? 18.901 0.947 -13.773 1.00 82.44 89 THR A N 1
ATOM 733 C CA . THR A 1 89 ? 18.179 1.686 -12.724 1.00 82.44 89 THR A CA 1
ATOM 734 C C . THR A 1 89 ? 18.009 3.181 -13.036 1.00 82.44 89 THR A C 1
ATOM 736 O O . THR A 1 89 ? 17.418 3.915 -12.241 1.00 82.44 89 THR A O 1
ATOM 739 N N . ASP A 1 90 ? 18.437 3.634 -14.221 1.00 83.94 90 ASP A N 1
ATOM 740 C CA . ASP A 1 90 ? 18.439 5.051 -14.625 1.00 83.94 90 ASP A CA 1
ATOM 741 C C . ASP A 1 90 ? 17.026 5.629 -14.824 1.00 83.94 90 ASP A C 1
ATOM 743 O O . ASP A 1 90 ? 16.832 6.842 -14.793 1.00 83.94 90 ASP A O 1
ATOM 747 N N . TRP A 1 91 ? 16.017 4.769 -14.984 1.00 87.62 91 TRP A N 1
ATOM 748 C CA . TRP A 1 91 ? 14.608 5.161 -15.099 1.00 87.62 91 TRP A CA 1
ATOM 749 C C . TRP A 1 91 ? 13.985 5.611 -13.766 1.00 87.62 91 TRP A C 1
ATOM 751 O O . TRP A 1 91 ? 12.933 6.251 -13.767 1.00 87.62 91 TRP A O 1
ATOM 761 N N . ILE A 1 92 ? 14.597 5.273 -12.622 1.00 87.12 92 ILE A N 1
ATOM 762 C CA . ILE A 1 92 ? 13.999 5.494 -11.295 1.00 87.12 92 ILE A CA 1
ATOM 763 C C . ILE A 1 92 ? 13.839 6.990 -10.967 1.00 87.12 92 ILE A C 1
ATOM 765 O O . ILE A 1 92 ? 12.742 7.360 -10.548 1.00 87.12 92 ILE A O 1
ATOM 769 N N . PRO A 1 93 ? 14.847 7.872 -11.156 1.00 85.81 93 PRO A N 1
ATOM 770 C CA . PRO A 1 93 ? 14.680 9.303 -10.894 1.00 85.81 93 PRO A CA 1
ATOM 771 C C . PRO A 1 93 ? 13.586 9.929 -11.763 1.00 85.81 93 PRO A C 1
ATOM 773 O O . PRO A 1 93 ? 12.716 10.613 -11.237 1.00 85.81 93 PRO A O 1
ATOM 776 N N . GLU A 1 94 ? 13.560 9.612 -13.063 1.00 89.19 94 GLU A N 1
ATOM 777 C CA . GLU A 1 94 ? 12.539 10.122 -13.989 1.00 89.19 94 GLU A CA 1
ATOM 778 C C . GLU A 1 94 ? 11.125 9.667 -13.588 1.00 89.19 94 GLU A C 1
ATOM 780 O O . GLU A 1 94 ? 10.166 10.435 -13.660 1.00 89.19 94 GLU A O 1
ATOM 785 N N . MET A 1 95 ? 10.991 8.422 -13.118 1.00 90.94 95 MET A N 1
ATOM 786 C CA . MET A 1 95 ? 9.730 7.901 -12.597 1.00 90.94 95 MET A CA 1
ATOM 787 C C . MET A 1 95 ? 9.303 8.613 -11.310 1.00 90.94 95 MET A C 1
ATOM 789 O O . MET A 1 95 ? 8.131 8.948 -11.169 1.00 90.94 95 MET A O 1
ATOM 793 N N . ILE A 1 96 ? 10.229 8.863 -10.379 1.00 89.62 96 ILE A N 1
ATOM 794 C CA . ILE A 1 96 ? 9.946 9.591 -9.134 1.00 89.62 96 ILE A CA 1
ATOM 795 C C . ILE A 1 96 ? 9.499 11.025 -9.442 1.00 89.62 96 ILE A C 1
ATOM 797 O O . ILE A 1 96 ? 8.484 11.466 -8.903 1.00 89.62 96 ILE A O 1
ATOM 801 N N . ASP A 1 97 ? 10.200 11.732 -10.329 1.00 89.81 97 ASP A N 1
ATOM 802 C CA . ASP A 1 97 ? 9.845 13.093 -10.739 1.00 89.81 97 ASP A CA 1
ATOM 803 C C . ASP A 1 97 ? 8.460 13.131 -11.401 1.00 89.81 97 ASP A C 1
ATOM 805 O O . ASP A 1 97 ? 7.591 13.891 -10.970 1.00 89.81 97 ASP A O 1
ATOM 809 N N . HIS A 1 98 ? 8.198 12.237 -12.359 1.00 92.50 98 HIS A N 1
ATOM 810 C CA . HIS A 1 98 ? 6.889 12.121 -13.002 1.00 92.50 98 HIS A CA 1
ATOM 811 C C . HIS A 1 98 ? 5.761 11.812 -12.005 1.00 92.50 98 HIS A C 1
ATOM 813 O O . HIS A 1 98 ? 4.706 12.442 -12.039 1.00 92.50 98 HIS A O 1
ATOM 819 N N . LEU A 1 99 ? 5.970 10.868 -11.085 1.00 92.94 99 LEU A N 1
ATOM 820 C CA . LEU A 1 99 ? 4.965 10.525 -10.081 1.00 92.94 99 LEU A CA 1
ATOM 821 C C . LEU A 1 99 ? 4.710 11.690 -9.111 1.00 92.94 99 LEU A C 1
ATOM 823 O O . LEU A 1 99 ? 3.557 11.935 -8.762 1.00 92.94 99 LEU A O 1
ATOM 827 N N . ASN A 1 100 ? 5.741 12.451 -8.723 1.00 91.81 100 ASN A N 1
ATOM 828 C CA . ASN A 1 100 ? 5.571 13.681 -7.942 1.00 91.81 100 ASN A CA 1
ATOM 829 C C . ASN A 1 100 ? 4.703 14.715 -8.695 1.00 91.81 100 ASN A C 1
ATOM 831 O O . ASN A 1 100 ? 3.852 15.356 -8.073 1.00 91.81 100 ASN A O 1
ATOM 835 N N . GLU A 1 101 ? 4.864 14.866 -10.016 1.00 92.88 101 GLU A N 1
ATOM 836 C CA . GLU A 1 101 ? 3.999 15.726 -10.840 1.00 92.88 101 GLU A CA 1
ATOM 837 C C . GLU A 1 101 ? 2.546 15.225 -10.886 1.00 92.88 101 GLU A C 1
ATOM 839 O O . GLU A 1 101 ? 1.616 16.011 -10.691 1.00 92.88 101 GLU A O 1
ATOM 844 N N . GLU A 1 102 ? 2.319 13.927 -11.117 1.00 94.88 102 GLU A N 1
ATOM 845 C CA . GLU A 1 102 ? 0.964 13.358 -11.156 1.00 94.88 102 GLU A CA 1
ATOM 846 C C . GLU A 1 102 ? 0.266 13.420 -9.784 1.00 94.88 102 GLU A C 1
ATOM 848 O O . GLU A 1 102 ? -0.925 13.737 -9.707 1.00 94.88 102 GLU A O 1
ATOM 853 N N . PHE A 1 103 ? 0.991 13.210 -8.676 1.00 94.25 103 PHE A N 1
ATOM 854 C CA . PHE A 1 103 ? 0.436 13.353 -7.325 1.00 94.25 103 PHE A CA 1
ATOM 855 C C . PHE A 1 103 ? 0.008 14.795 -7.016 1.00 94.25 103 PHE A C 1
ATOM 857 O O . PHE A 1 103 ? -1.079 15.003 -6.464 1.00 94.25 103 PHE A O 1
ATOM 864 N N . GLN A 1 104 ? 0.772 15.800 -7.459 1.00 91.31 104 GLN A N 1
ATOM 865 C CA . GLN A 1 104 ? 0.381 17.207 -7.314 1.00 91.31 104 GLN A CA 1
ATOM 866 C C . GLN A 1 104 ? -0.941 17.524 -8.029 1.00 91.31 104 GLN A C 1
ATOM 868 O O . GLN A 1 104 ? -1.789 18.211 -7.453 1.00 91.31 104 GLN A O 1
ATOM 873 N N . LYS A 1 105 ? -1.167 16.985 -9.238 1.00 93.00 105 LYS A N 1
ATOM 874 C CA . LYS A 1 105 ? -2.415 17.192 -10.005 1.00 93.00 105 LYS A CA 1
ATOM 875 C C . LYS A 1 105 ? -3.656 16.670 -9.276 1.00 93.00 105 LYS A C 1
ATOM 877 O O . LYS A 1 105 ? -4.735 17.233 -9.435 1.00 93.00 105 LYS A O 1
ATOM 882 N N . ILE A 1 106 ? -3.502 15.636 -8.446 1.00 92.62 106 ILE A N 1
ATOM 883 C CA . ILE A 1 106 ? -4.583 15.041 -7.641 1.00 92.62 106 ILE A CA 1
ATOM 884 C C . ILE A 1 106 ? -4.592 15.538 -6.182 1.00 92.62 106 ILE A C 1
ATOM 886 O O . ILE A 1 106 ? -5.229 14.933 -5.320 1.00 92.62 106 ILE A O 1
ATOM 890 N N . ASN A 1 107 ? -3.890 16.645 -5.897 1.00 89.75 107 ASN A N 1
ATOM 891 C CA . ASN A 1 107 ? -3.746 17.263 -4.572 1.00 89.75 107 ASN A CA 1
ATOM 892 C C . ASN A 1 107 ? -3.187 16.311 -3.489 1.00 89.75 107 ASN A C 1
ATOM 894 O O . ASN A 1 107 ? -3.482 16.456 -2.300 1.00 89.75 107 ASN A O 1
ATOM 898 N N . ARG A 1 108 ? -2.348 15.349 -3.889 1.00 90.00 108 ARG A N 1
ATOM 899 C CA . ARG A 1 108 ? -1.523 14.545 -2.983 1.00 90.00 108 ARG A CA 1
ATOM 900 C C . ARG A 1 108 ? -0.150 15.204 -2.883 1.00 90.00 108 ARG A C 1
ATOM 902 O O . ARG A 1 108 ? 0.608 15.244 -3.844 1.00 90.00 108 ARG A O 1
ATOM 909 N N . LYS A 1 109 ? 0.085 15.849 -1.737 1.00 85.25 109 LYS A N 1
ATOM 910 C CA . LYS A 1 109 ? 1.272 16.667 -1.467 1.00 85.25 109 LYS A CA 1
ATOM 911 C C . LYS A 1 109 ? 2.311 15.895 -0.663 1.00 85.25 109 LYS A C 1
ATOM 913 O O . LYS A 1 109 ? 1.969 15.057 0.172 1.00 85.25 109 LYS A O 1
ATOM 918 N N . GLY A 1 110 ? 3.559 16.281 -0.888 1.00 83.94 110 GLY A N 1
ATOM 919 C CA . GLY A 1 110 ? 4.751 15.633 -0.367 1.00 83.94 110 GLY A CA 1
ATOM 920 C C . GLY A 1 110 ? 5.601 15.088 -1.510 1.00 83.94 110 GLY A C 1
ATOM 921 O O . GLY A 1 110 ? 5.115 14.952 -2.634 1.00 83.94 110 GLY A O 1
ATOM 922 N N . LYS A 1 111 ? 6.872 14.793 -1.237 1.00 87.56 111 LYS A N 1
ATOM 923 C CA . LYS A 1 111 ? 7.729 14.069 -2.182 1.00 87.56 111 LYS A CA 1
ATOM 924 C C . LYS A 1 111 ? 7.760 12.593 -1.846 1.00 87.56 111 LYS A C 1
ATOM 926 O O . LYS A 1 111 ? 7.776 12.224 -0.672 1.00 87.56 111 LYS A O 1
ATOM 931 N N . ILE A 1 112 ? 7.825 11.759 -2.877 1.00 87.31 112 ILE A N 1
ATOM 932 C CA . ILE A 1 112 ? 8.103 10.331 -2.725 1.00 87.31 112 ILE A CA 1
ATOM 933 C C . ILE A 1 112 ? 9.473 10.172 -2.063 1.00 87.31 112 ILE A C 1
ATOM 935 O O . ILE A 1 112 ? 10.477 10.640 -2.600 1.00 87.31 112 ILE A O 1
ATOM 939 N N . CYS A 1 113 ? 9.523 9.503 -0.912 1.00 78.75 113 CYS A N 1
ATOM 940 C CA . CYS A 1 113 ? 10.787 9.035 -0.351 1.00 78.75 113 CYS A CA 1
ATOM 941 C C . CYS A 1 113 ? 11.010 7.558 -0.669 1.00 78.75 113 CYS A C 1
ATOM 943 O O . CYS A 1 113 ? 12.044 7.208 -1.235 1.00 78.75 113 CYS A O 1
ATOM 945 N N . THR A 1 114 ? 10.021 6.722 -0.363 1.00 77.69 114 THR A N 1
ATOM 946 C CA . THR A 1 114 ? 10.122 5.266 -0.464 1.00 77.69 114 THR A CA 1
ATOM 947 C C . THR A 1 114 ? 9.526 4.790 -1.780 1.00 77.69 114 THR A C 1
ATOM 949 O O . THR A 1 114 ? 8.469 5.268 -2.195 1.00 77.69 114 THR A O 1
ATOM 952 N N . PHE A 1 115 ? 10.191 3.830 -2.420 1.00 82.12 115 PHE A N 1
ATOM 953 C CA . PHE A 1 115 ? 9.790 3.249 -3.696 1.00 82.12 115 PHE A CA 1
ATOM 954 C C . PHE A 1 115 ? 10.127 1.753 -3.675 1.00 82.12 115 PHE A C 1
ATOM 956 O O . PHE A 1 115 ? 11.266 1.387 -3.372 1.00 82.12 115 PHE A O 1
ATOM 963 N N . VAL A 1 116 ? 9.148 0.881 -3.934 1.00 86.00 116 VAL A N 1
ATOM 964 C CA . VAL A 1 116 ? 9.314 -0.583 -3.832 1.00 86.00 116 VAL A CA 1
ATOM 965 C C . VAL A 1 116 ? 8.454 -1.290 -4.877 1.00 86.00 116 VAL A C 1
ATOM 967 O O . VAL A 1 116 ? 7.288 -0.946 -5.045 1.00 86.00 116 VAL A O 1
ATOM 970 N N . ILE A 1 117 ? 8.981 -2.312 -5.553 1.00 89.75 117 ILE A N 1
ATOM 971 C CA . ILE A 1 117 ? 8.163 -3.226 -6.367 1.00 89.75 117 ILE A CA 1
ATOM 972 C C . ILE A 1 117 ? 7.862 -4.470 -5.536 1.00 89.75 117 ILE A C 1
ATOM 974 O O . ILE A 1 117 ? 8.774 -5.206 -5.167 1.00 89.75 117 ILE A O 1
ATOM 978 N N . PHE A 1 118 ? 6.584 -4.738 -5.291 1.00 86.88 118 PHE A N 1
ATOM 979 C CA . PHE A 1 118 ? 6.107 -5.955 -4.645 1.00 86.88 118 PHE A CA 1
ATOM 980 C C . PHE A 1 118 ? 5.396 -6.857 -5.645 1.00 86.88 118 PHE A C 1
ATOM 982 O O . PHE A 1 118 ? 4.517 -6.402 -6.365 1.00 86.88 118 PHE A O 1
ATOM 989 N N . ASN A 1 119 ? 5.672 -8.157 -5.622 1.00 85.94 119 ASN A N 1
ATOM 990 C CA . ASN A 1 119 ? 4.713 -9.157 -6.081 1.00 85.94 119 ASN A CA 1
ATOM 991 C C . ASN A 1 119 ? 3.975 -9.678 -4.843 1.00 85.94 119 ASN A C 1
ATOM 993 O O . ASN A 1 119 ? 4.621 -10.245 -3.964 1.00 85.94 119 ASN A O 1
ATOM 997 N N . LEU A 1 120 ? 2.664 -9.446 -4.731 1.00 79.94 120 LEU A N 1
ATOM 998 C CA . LEU A 1 120 ? 1.885 -9.672 -3.504 1.00 79.94 120 LEU A CA 1
ATOM 999 C C . LEU A 1 120 ? 1.176 -11.047 -3.498 1.00 79.94 120 LEU A C 1
ATOM 1001 O O . LEU A 1 120 ? 0.028 -11.146 -3.942 1.00 79.94 120 LEU A O 1
ATOM 1005 N N . PRO A 1 121 ? 1.781 -12.131 -2.971 1.00 69.81 121 PRO A N 1
ATOM 1006 C CA . PRO A 1 121 ? 1.161 -13.457 -2.976 1.00 69.81 121 PRO A CA 1
ATOM 1007 C C . PRO A 1 121 ? 0.008 -13.595 -1.980 1.00 69.81 121 PRO A C 1
ATOM 1009 O O . PRO A 1 121 ? -0.953 -14.305 -2.258 1.00 69.81 121 PRO A O 1
ATOM 1012 N N . ASN A 1 122 ? 0.101 -12.929 -0.829 1.00 69.06 122 ASN A N 1
ATOM 1013 C CA . ASN A 1 122 ? -0.720 -13.172 0.353 1.00 69.06 122 ASN A CA 1
ATOM 1014 C C . ASN A 1 122 ? -1.306 -11.859 0.889 1.00 69.06 122 ASN A C 1
ATOM 1016 O O . ASN A 1 122 ? -0.725 -10.801 0.636 1.00 69.06 122 ASN A O 1
ATOM 1020 N N . PRO A 1 123 ? -2.436 -11.913 1.622 1.00 69.38 123 PRO A N 1
ATOM 1021 C CA . PRO A 1 123 ? -2.927 -10.753 2.347 1.00 69.38 123 PRO A CA 1
ATOM 1022 C C . PRO A 1 123 ? -1.857 -10.296 3.336 1.00 69.38 123 PRO A C 1
ATOM 1024 O O . PRO A 1 123 ? -1.299 -11.125 4.059 1.00 69.38 123 PRO A O 1
ATOM 1027 N N . VAL A 1 124 ? -1.577 -8.997 3.383 1.00 72.88 124 VAL A N 1
ATOM 1028 C CA . VAL A 1 124 ? -0.817 -8.409 4.494 1.00 72.88 124 VAL A CA 1
ATOM 1029 C C . VAL A 1 124 ? -1.747 -8.317 5.711 1.00 72.88 124 VAL A C 1
ATOM 1031 O O . VAL A 1 124 ? -2.959 -8.156 5.556 1.00 72.88 124 VAL A O 1
ATOM 1034 N N . GLN A 1 125 ? -1.211 -8.431 6.928 1.00 78.81 125 GLN A N 1
ATOM 1035 C CA . GLN A 1 125 ? -1.995 -8.235 8.154 1.00 78.81 125 GLN A CA 1
ATOM 1036 C C . GLN A 1 125 ? -2.649 -6.846 8.153 1.00 78.81 125 GLN A C 1
ATOM 1038 O O . GLN A 1 125 ? -2.179 -5.930 7.478 1.00 78.81 125 GLN A O 1
ATOM 1043 N N . ILE A 1 126 ? -3.727 -6.677 8.920 1.00 87.12 126 ILE A N 1
ATOM 1044 C CA . ILE A 1 126 ? -4.260 -5.336 9.159 1.00 87.12 126 ILE A CA 1
ATOM 1045 C C . ILE A 1 126 ? -3.193 -4.569 9.941 1.00 87.12 126 ILE A C 1
ATOM 1047 O O . ILE A 1 126 ? -2.780 -4.991 11.021 1.00 87.12 126 ILE A O 1
ATOM 1051 N N . HIS A 1 127 ? -2.710 -3.480 9.364 1.00 87.94 127 HIS A N 1
ATOM 1052 C CA . HIS A 1 127 ? -1.646 -2.658 9.925 1.00 87.94 127 HIS A CA 1
ATOM 1053 C C . HIS A 1 127 ? -1.814 -1.221 9.448 1.00 87.94 127 HIS A C 1
ATOM 1055 O O . HIS A 1 127 ? -2.584 -0.949 8.529 1.00 87.94 127 HIS A O 1
ATOM 1061 N N . THR A 1 128 ? -1.087 -0.310 10.071 1.00 88.38 128 THR A N 1
ATOM 1062 C CA . THR A 1 128 ? -0.777 0.984 9.477 1.00 88.38 128 THR A CA 1
ATOM 1063 C C . THR A 1 128 ? 0.723 1.190 9.517 1.00 88.38 128 THR A C 1
ATOM 1065 O O . THR A 1 128 ? 1.384 0.743 10.460 1.00 88.38 128 THR A O 1
ATOM 1068 N N . ASP A 1 129 ? 1.241 1.902 8.527 1.00 80.31 129 ASP A N 1
ATOM 1069 C CA . ASP A 1 129 ? 2.562 2.511 8.599 1.00 80.31 129 ASP A CA 1
ATOM 1070 C C . ASP A 1 129 ? 2.438 3.934 9.148 1.00 80.31 129 ASP A C 1
ATOM 1072 O O . ASP A 1 129 ? 1.333 4.458 9.324 1.00 80.31 129 ASP A O 1
ATOM 1076 N N . GLY A 1 130 ? 3.577 4.492 9.535 1.00 77.19 130 GLY A N 1
ATOM 1077 C CA . GLY A 1 130 ? 3.686 5.728 10.288 1.00 77.19 130 GLY A CA 1
ATOM 1078 C C . GLY A 1 130 ? 5.023 5.754 11.019 1.00 77.19 130 GLY A C 1
ATOM 1079 O O . GLY A 1 130 ? 6.046 5.283 10.521 1.00 77.19 130 GLY A O 1
ATOM 1080 N N . ASN A 1 131 ? 5.033 6.282 12.238 1.00 76.56 131 ASN A N 1
ATOM 1081 C CA . ASN A 1 131 ? 6.266 6.433 13.003 1.00 76.56 131 ASN A CA 1
ATOM 1082 C C . ASN A 1 131 ? 6.782 5.096 13.550 1.00 76.56 131 ASN A C 1
ATOM 1084 O O . ASN A 1 131 ? 6.104 4.409 14.317 1.00 76.56 131 ASN A O 1
ATOM 1088 N N . ASP A 1 132 ? 8.012 4.746 13.180 1.00 70.69 132 ASP A N 1
ATOM 1089 C CA . ASP A 1 132 ? 8.589 3.427 13.440 1.00 70.69 132 ASP A CA 1
ATOM 1090 C C . ASP A 1 132 ? 9.435 3.355 14.731 1.00 70.69 132 ASP A C 1
ATOM 1092 O O . ASP A 1 132 ? 9.936 4.370 15.233 1.00 70.69 132 ASP A O 1
ATOM 1096 N N . ILE A 1 133 ? 9.647 2.144 15.262 1.00 66.25 133 ILE A N 1
ATOM 1097 C CA . ILE A 1 133 ? 10.583 1.921 16.376 1.00 66.25 133 ILE A CA 1
ATOM 1098 C C . ILE A 1 133 ? 12.040 1.958 15.924 1.00 66.25 133 ILE A C 1
ATOM 1100 O O . ILE A 1 133 ? 12.428 1.355 14.925 1.00 66.25 133 ILE A O 1
ATOM 1104 N N . LYS A 1 134 ? 12.893 2.563 16.756 1.00 64.81 134 LYS A N 1
ATOM 1105 C CA . LYS A 1 134 ? 14.353 2.586 16.578 1.00 64.81 134 LYS A CA 1
ATOM 1106 C C . LYS A 1 134 ? 14.980 1.191 16.600 1.00 64.81 134 LYS A C 1
ATOM 1108 O O . LYS A 1 134 ? 16.069 1.015 16.060 1.00 64.81 134 LYS A O 1
ATOM 1113 N N . ASN A 1 135 ? 14.342 0.206 17.242 1.00 58.28 135 ASN A N 1
ATOM 1114 C CA . ASN A 1 135 ? 14.911 -1.132 17.404 1.00 58.28 135 ASN A CA 1
ATOM 1115 C C . ASN A 1 135 ? 13.881 -2.275 17.285 1.00 58.28 135 ASN A C 1
ATOM 1117 O O . ASN A 1 135 ? 13.437 -2.849 18.277 1.00 58.28 135 ASN A O 1
ATOM 1121 N N . LYS A 1 136 ? 13.590 -2.689 16.044 1.00 54.72 136 LYS A N 1
ATOM 1122 C CA . LYS A 1 136 ? 12.782 -3.885 15.716 1.00 54.72 136 LYS A CA 1
ATOM 1123 C C . LYS A 1 136 ? 13.421 -5.234 16.095 1.00 54.72 136 LYS A C 1
ATOM 1125 O O . LYS A 1 136 ? 12.775 -6.268 15.946 1.00 54.72 136 LYS A O 1
ATOM 1130 N N . ARG A 1 137 ? 14.689 -5.266 16.534 1.00 50.41 137 ARG A N 1
ATOM 1131 C CA . ARG A 1 137 ? 15.530 -6.485 16.557 1.00 50.41 137 ARG A CA 1
ATOM 1132 C C . ARG A 1 137 ? 15.658 -7.169 17.930 1.00 50.41 137 ARG A C 1
ATOM 1134 O O . ARG A 1 137 ? 16.443 -8.102 18.076 1.00 50.41 137 ARG A O 1
ATOM 1141 N N . GLY A 1 138 ? 14.905 -6.732 18.941 1.00 48.06 138 GLY A N 1
ATOM 1142 C CA . GLY A 1 138 ? 14.861 -7.387 20.257 1.00 48.06 138 GLY A CA 1
ATOM 1143 C C . GLY A 1 138 ? 13.951 -8.624 20.295 1.00 48.06 138 GLY A C 1
ATOM 1144 O O . GLY A 1 138 ? 12.929 -8.666 19.609 1.00 48.06 138 GLY A O 1
ATOM 1145 N N . LYS A 1 139 ? 14.272 -9.613 21.145 1.00 43.25 139 LYS A N 1
ATOM 1146 C CA . LYS A 1 139 ? 13.311 -10.665 21.533 1.00 43.25 139 LYS A CA 1
ATOM 1147 C C . LYS A 1 139 ? 12.241 -10.075 22.461 1.00 43.25 139 LYS A C 1
ATOM 1149 O O . LYS A 1 139 ? 12.565 -9.343 23.392 1.00 43.25 139 LYS A O 1
ATOM 1154 N N . ARG A 1 140 ? 10.977 -10.445 22.241 1.00 46.75 140 ARG A N 1
ATOM 1155 C CA . ARG A 1 140 ? 9.844 -10.100 23.114 1.00 46.75 140 ARG A CA 1
ATOM 1156 C C . ARG A 1 140 ? 9.985 -10.813 24.466 1.00 46.75 140 ARG A C 1
ATOM 1158 O O . ARG A 1 140 ? 10.047 -12.038 24.492 1.00 46.75 140 ARG A O 1
ATOM 1165 N N . ASN A 1 141 ? 9.999 -10.059 25.569 1.00 41.97 141 ASN A N 1
ATOM 1166 C CA . ASN A 1 141 ? 10.018 -10.625 26.928 1.00 41.97 141 ASN A CA 1
ATOM 1167 C C . ASN A 1 141 ? 8.614 -10.830 27.534 1.00 41.97 141 ASN A C 1
ATOM 1169 O O . ASN A 1 141 ? 8.479 -11.645 28.439 1.00 41.97 141 ASN A O 1
ATOM 1173 N N . VAL A 1 142 ? 7.576 -10.117 27.069 1.00 44.34 142 VAL A N 1
ATOM 1174 C CA . VAL A 1 142 ? 6.198 -10.206 27.605 1.00 44.34 142 VAL A CA 1
ATOM 1175 C C . VAL A 1 142 ? 5.165 -9.986 26.489 1.00 44.34 142 VAL A C 1
ATOM 1177 O O . VAL A 1 142 ? 5.479 -9.408 25.445 1.00 44.34 142 VAL A O 1
ATOM 1180 N N . PHE A 1 143 ? 3.922 -10.443 26.672 1.00 42.59 143 PHE A N 1
ATOM 1181 C CA . PHE A 1 143 ? 2.805 -9.963 25.854 1.00 42.59 143 PHE A CA 1
ATOM 1182 C C . PHE A 1 143 ? 2.587 -8.456 26.064 1.00 42.59 143 PHE A C 1
ATOM 1184 O O . PHE A 1 143 ? 2.697 -7.983 27.187 1.00 42.59 143 PHE A O 1
ATOM 1191 N N . ASN A 1 144 ? 2.331 -7.724 24.971 1.00 51.62 144 ASN A N 1
ATOM 1192 C CA . ASN A 1 144 ? 2.412 -6.259 24.889 1.00 51.62 144 ASN A CA 1
ATOM 1193 C C . ASN A 1 144 ? 3.808 -5.716 25.301 1.00 51.62 144 ASN A C 1
ATOM 1195 O O . ASN A 1 144 ? 4.045 -5.431 26.476 1.00 51.62 144 ASN A O 1
ATOM 1199 N N . PRO A 1 145 ? 4.779 -5.589 24.369 1.00 52.75 145 PRO A N 1
ATOM 1200 C CA . PRO A 1 145 ? 6.041 -4.930 24.687 1.00 52.75 145 PRO A CA 1
ATOM 1201 C C . PRO A 1 145 ? 5.765 -3.471 25.070 1.00 52.75 145 PRO A C 1
ATOM 1203 O O . PRO A 1 145 ? 5.376 -2.663 24.228 1.00 52.75 145 PRO A O 1
ATOM 1206 N N . VAL A 1 146 ? 5.990 -3.141 26.344 1.00 55.62 146 VAL A N 1
ATOM 1207 C CA . VAL A 1 146 ? 5.959 -1.766 26.860 1.00 55.62 146 VAL A CA 1
ATOM 1208 C C . VAL A 1 146 ? 7.223 -1.044 26.391 1.00 55.62 146 VAL A C 1
ATOM 1210 O O . VAL A 1 146 ? 8.114 -0.729 27.179 1.00 55.62 146 VAL A O 1
ATOM 1213 N N . PHE A 1 147 ? 7.312 -0.824 25.078 1.00 61.22 147 PHE A N 1
ATOM 1214 C CA . PHE A 1 147 ? 8.193 0.193 24.528 1.00 61.22 147 PHE A CA 1
ATOM 1215 C C . PHE A 1 147 ? 7.815 1.531 25.159 1.00 61.22 147 PHE A C 1
ATOM 1217 O O . PHE A 1 147 ? 6.640 1.790 25.427 1.00 61.22 147 PHE A O 1
ATOM 1224 N N . LYS A 1 148 ? 8.797 2.395 25.377 1.00 66.69 148 LYS A N 1
ATOM 1225 C CA . LYS A 1 148 ? 8.563 3.787 25.758 1.00 66.69 148 LYS A CA 1
ATOM 1226 C C . LYS A 1 148 ? 8.546 4.685 24.522 1.00 66.69 148 LYS A C 1
ATOM 1228 O O . LYS A 1 148 ? 9.083 4.325 23.474 1.00 66.69 148 LYS A O 1
ATOM 1233 N N . ARG A 1 149 ? 7.970 5.885 24.645 1.00 67.75 149 ARG A N 1
ATOM 1234 C CA . ARG A 1 149 ? 7.868 6.858 23.539 1.00 67.75 149 ARG A CA 1
ATOM 1235 C C . ARG A 1 149 ? 9.243 7.200 22.950 1.00 67.75 149 ARG A C 1
ATOM 1237 O O . ARG A 1 149 ? 9.372 7.416 21.749 1.00 67.75 149 ARG A O 1
ATOM 1244 N N . GLU A 1 150 ? 10.291 7.182 23.772 1.00 71.31 150 GLU A N 1
ATOM 1245 C CA . GLU A 1 150 ? 11.669 7.484 23.374 1.00 71.31 150 G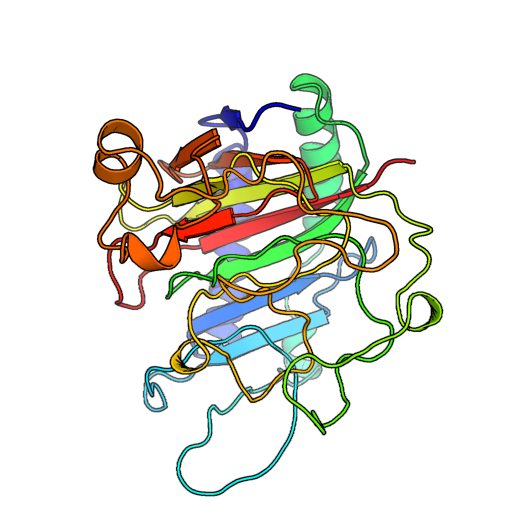LU A CA 1
ATOM 1246 C C . GLU A 1 150 ? 12.320 6.371 22.533 1.00 71.31 150 GLU A C 1
ATOM 1248 O O . GLU A 1 150 ? 13.345 6.616 21.891 1.00 71.31 150 GLU A O 1
ATOM 1253 N N . GLU A 1 151 ? 11.743 5.167 22.496 1.00 66.62 151 GLU A N 1
ATOM 1254 C CA . GLU A 1 151 ? 12.198 4.049 21.655 1.00 66.62 151 GLU A CA 1
ATOM 1255 C C . GLU A 1 151 ? 11.690 4.153 20.208 1.00 66.62 151 GLU A C 1
ATOM 1257 O O . GLU A 1 151 ? 12.175 3.437 19.332 1.00 66.62 151 GLU A O 1
ATOM 1262 N N . TYR A 1 152 ? 10.789 5.094 19.924 1.00 66.25 152 TYR A N 1
ATOM 1263 C CA . TYR A 1 152 ? 10.355 5.440 18.572 1.00 66.25 152 TYR A CA 1
ATOM 1264 C C . TYR A 1 152 ? 11.248 6.513 17.961 1.00 66.25 152 TYR A C 1
ATOM 1266 O O . TYR A 1 152 ? 11.869 7.317 18.669 1.00 66.25 152 TYR A O 1
ATOM 1274 N N . PHE A 1 153 ? 11.340 6.534 16.631 1.00 59.22 153 PHE A N 1
ATOM 1275 C CA . PHE A 1 153 ? 11.923 7.679 15.944 1.00 59.22 153 PHE A CA 1
ATOM 1276 C C . PHE A 1 153 ? 11.048 8.912 16.222 1.00 59.22 153 PHE A C 1
ATOM 1278 O O . PHE A 1 153 ? 9.856 8.875 15.916 1.00 59.22 153 PHE A O 1
ATOM 1285 N N . PRO A 1 154 ? 11.597 10.016 16.772 1.00 53.72 154 PRO A N 1
ATOM 1286 C CA . PRO A 1 154 ? 10.928 11.301 16.646 1.00 53.72 154 PRO A CA 1
ATOM 1287 C C . PRO A 1 154 ? 10.899 11.600 15.148 1.00 53.72 154 PRO A C 1
ATOM 1289 O O . PRO A 1 154 ? 11.953 11.722 14.519 1.00 53.72 154 PRO A O 1
ATOM 1292 N N . SER A 1 155 ? 9.711 11.595 14.554 1.00 52.72 155 SER A N 1
ATOM 1293 C CA . SER A 1 155 ? 9.556 11.583 13.105 1.00 52.72 155 SER A CA 1
ATOM 1294 C C . SER A 1 155 ? 9.892 12.947 12.512 1.00 52.72 155 SER A C 1
ATOM 1296 O O . SER A 1 155 ? 9.044 13.823 12.365 1.00 52.72 155 SER A O 1
ATOM 1298 N N . TYR A 1 156 ? 11.165 13.118 12.169 1.00 50.47 156 TYR A N 1
ATOM 1299 C CA . TYR A 1 156 ? 11.667 14.267 11.416 1.00 50.47 156 TYR A CA 1
ATOM 1300 C C . TYR A 1 156 ? 11.104 14.308 9.984 1.00 50.47 156 TYR A C 1
ATOM 1302 O O . TYR A 1 156 ? 11.131 15.356 9.351 1.00 50.47 156 TYR A O 1
ATOM 1310 N N . LYS A 1 157 ? 10.572 13.181 9.492 1.00 63.66 157 LYS A N 1
ATOM 1311 C CA . LYS A 1 157 ? 9.723 13.089 8.301 1.00 63.66 157 LYS A CA 1
ATOM 1312 C C . LYS A 1 157 ? 8.271 12.940 8.736 1.00 63.66 157 LYS A C 1
ATOM 1314 O O . LYS A 1 157 ? 7.964 12.040 9.513 1.00 63.66 157 LYS A O 1
ATOM 1319 N N . LYS A 1 158 ? 7.388 13.782 8.206 1.00 77.25 158 LYS A N 1
ATOM 1320 C CA . LYS A 1 158 ? 5.939 13.664 8.374 1.00 77.25 158 LYS A CA 1
ATOM 1321 C C . LYS A 1 158 ? 5.372 13.024 7.112 1.00 77.25 158 LYS A C 1
ATOM 1323 O O . LYS A 1 158 ? 5.225 13.695 6.095 1.00 77.25 158 LYS A O 1
ATOM 1328 N N . TYR A 1 159 ? 5.123 11.719 7.163 1.00 85.31 159 TYR A N 1
ATOM 1329 C CA . TYR A 1 159 ? 4.475 11.004 6.066 1.00 85.31 159 TYR A CA 1
ATOM 1330 C C . TYR A 1 159 ? 3.065 11.564 5.828 1.00 85.31 159 TYR A C 1
ATOM 1332 O O . TYR A 1 159 ? 2.363 11.955 6.764 1.00 85.31 159 TYR A O 1
ATOM 1340 N N . THR A 1 160 ? 2.672 11.662 4.561 1.00 88.62 160 THR A N 1
ATOM 1341 C CA . THR A 1 160 ? 1.406 12.281 4.136 1.00 88.62 160 THR A CA 1
ATOM 1342 C C . THR A 1 160 ? 0.460 11.254 3.543 1.00 88.62 160 THR A C 1
ATOM 1344 O O . THR A 1 160 ? -0.740 11.229 3.842 1.00 88.62 160 THR A O 1
ATOM 1347 N N . HIS A 1 161 ? 1.000 10.407 2.673 1.00 91.94 161 HIS A N 1
ATOM 1348 C CA . HIS A 1 161 ? 0.234 9.495 1.853 1.00 91.94 161 HIS A CA 1
ATOM 1349 C C . HIS A 1 161 ? 1.072 8.318 1.382 1.00 91.94 161 HIS A C 1
ATOM 1351 O O . HIS A 1 161 ? 2.262 8.447 1.112 1.00 91.94 161 HIS A O 1
ATOM 1357 N N . GLN A 1 162 ? 0.413 7.194 1.167 1.00 92.81 162 GLN A N 1
ATOM 1358 C CA . GLN A 1 162 ? 1.018 6.004 0.589 1.00 92.81 162 GLN A CA 1
ATOM 1359 C C . GLN A 1 162 ? 0.009 5.304 -0.322 1.00 92.81 162 GLN A C 1
ATOM 1361 O O . GLN A 1 162 ? -1.183 5.642 -0.340 1.00 92.81 162 GLN A O 1
ATOM 1366 N N . GLY A 1 163 ? 0.495 4.381 -1.142 1.00 94.56 163 GLY A N 1
ATOM 1367 C CA . GLY A 1 163 ? -0.347 3.679 -2.094 1.00 94.56 163 GLY A CA 1
ATOM 1368 C C . GLY A 1 163 ? 0.400 2.664 -2.942 1.00 94.56 163 GLY A C 1
ATOM 1369 O O . GLY A 1 163 ? 1.600 2.441 -2.785 1.00 94.56 163 GLY A O 1
ATOM 1370 N N . LEU A 1 164 ? -0.345 2.069 -3.868 1.00 95.69 164 LEU A N 1
ATOM 1371 C CA . LEU A 1 164 ? 0.121 1.062 -4.812 1.00 95.69 164 LEU A CA 1
ATOM 1372 C C . LEU A 1 164 ? -0.310 1.461 -6.227 1.00 95.69 164 LEU A C 1
ATOM 1374 O O . LEU A 1 164 ? -1.459 1.850 -6.442 1.00 95.69 164 LEU A O 1
ATOM 1378 N N . ILE A 1 165 ? 0.590 1.322 -7.197 1.00 97.25 165 ILE A N 1
ATOM 1379 C CA . ILE A 1 165 ? 0.294 1.454 -8.628 1.00 97.25 165 ILE A CA 1
ATOM 1380 C C . ILE A 1 165 ? 0.382 0.071 -9.274 1.00 97.25 165 ILE A C 1
ATOM 1382 O O . ILE A 1 165 ? 1.360 -0.652 -9.086 1.00 97.25 165 ILE A O 1
ATOM 1386 N N . THR A 1 166 ? -0.640 -0.315 -10.028 1.00 96.88 166 THR A N 1
ATOM 1387 C CA . THR A 1 166 ? -0.734 -1.636 -10.655 1.00 96.88 166 THR A CA 1
ATOM 1388 C C . THR A 1 166 ? 0.237 -1.770 -11.826 1.00 96.88 166 THR A C 1
ATOM 1390 O O . THR A 1 166 ? 0.083 -1.096 -12.841 1.00 96.88 166 THR A O 1
ATOM 1393 N N . ILE A 1 167 ? 1.204 -2.685 -11.727 1.00 96.62 167 ILE A N 1
ATOM 1394 C CA . ILE A 1 167 ? 2.119 -3.036 -12.828 1.00 96.62 167 ILE A CA 1
ATOM 1395 C C . ILE A 1 167 ? 1.638 -4.301 -13.547 1.00 96.62 167 ILE A C 1
ATOM 1397 O O . ILE A 1 167 ? 1.639 -4.372 -14.775 1.00 96.62 167 ILE A O 1
ATOM 1401 N N . GLN A 1 168 ? 1.160 -5.288 -12.787 1.00 93.62 168 GLN A N 1
ATOM 1402 C CA . GLN A 1 168 ? 0.440 -6.448 -13.304 1.00 93.62 168 GLN A CA 1
ATOM 1403 C C . GLN A 1 168 ? -0.553 -6.949 -12.254 1.00 93.62 168 GLN A C 1
ATOM 1405 O O . GLN A 1 168 ? -0.216 -7.046 -11.078 1.00 93.62 168 GLN A O 1
ATOM 1410 N N . ASN A 1 169 ? -1.761 -7.302 -12.686 1.00 92.00 169 ASN A N 1
ATOM 1411 C CA . ASN A 1 169 ? -2.802 -7.847 -11.825 1.00 92.00 169 ASN A CA 1
ATOM 1412 C C . ASN A 1 169 ? -3.444 -9.075 -12.489 1.00 92.00 169 ASN A C 1
ATOM 1414 O O . ASN A 1 169 ? -3.760 -9.041 -13.677 1.00 92.00 169 ASN A O 1
ATOM 1418 N N . ASP A 1 170 ? -3.621 -10.163 -11.734 1.00 88.19 170 ASP A N 1
ATOM 1419 C CA . ASP A 1 170 ? -4.112 -11.458 -12.232 1.00 88.19 170 ASP A CA 1
ATOM 1420 C C . ASP A 1 170 ? -5.607 -11.719 -11.960 1.00 88.19 170 ASP A C 1
ATOM 1422 O O . ASP A 1 170 ? -6.165 -12.725 -12.414 1.00 88.19 170 ASP A O 1
ATOM 1426 N N . ASP A 1 171 ? -6.255 -10.836 -11.199 1.00 87.38 171 ASP A N 1
ATOM 1427 C CA . ASP A 1 171 ? -7.678 -10.892 -10.875 1.00 87.38 171 ASP A CA 1
ATOM 1428 C C . ASP A 1 171 ? -8.197 -9.481 -10.547 1.00 87.38 171 ASP A C 1
ATOM 1430 O O . ASP A 1 171 ? -7.707 -8.812 -9.636 1.00 87.38 171 ASP A O 1
ATOM 1434 N N . LEU A 1 172 ? -9.224 -9.008 -11.259 1.00 86.69 172 LEU A N 1
ATOM 1435 C CA . LEU A 1 172 ? -9.808 -7.674 -11.032 1.00 86.69 172 LEU A CA 1
ATOM 1436 C C . LEU A 1 17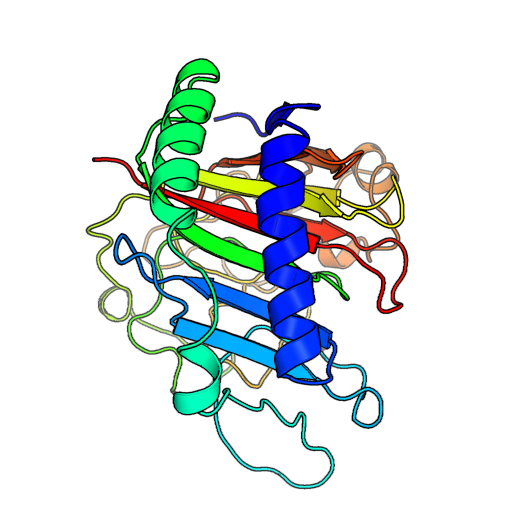2 ? -10.433 -7.514 -9.635 1.00 86.69 172 LEU A C 1
ATOM 1438 O O . LEU A 1 172 ? -10.731 -6.397 -9.217 1.00 86.69 172 LEU A O 1
ATOM 1442 N N . ARG A 1 173 ? -10.628 -8.618 -8.902 1.00 84.69 173 ARG A N 1
ATOM 1443 C CA . ARG A 1 173 ? -11.128 -8.615 -7.524 1.00 84.69 173 ARG A CA 1
ATOM 1444 C C . ARG A 1 173 ? -10.017 -8.380 -6.485 1.00 84.69 173 ARG A C 1
ATOM 1446 O O . ARG A 1 173 ? -10.336 -8.229 -5.307 1.00 84.69 173 ARG A O 1
ATOM 1453 N N . ASN A 1 174 ? -8.744 -8.343 -6.891 1.00 89.19 174 ASN A N 1
ATOM 1454 C CA . ASN A 1 174 ? -7.633 -7.976 -6.013 1.00 89.19 174 ASN A CA 1
ATOM 1455 C C . ASN A 1 174 ? -7.659 -6.474 -5.672 1.00 89.19 174 ASN A C 1
ATOM 1457 O O . ASN A 1 174 ? -8.075 -5.647 -6.489 1.00 89.19 174 ASN A O 1
ATOM 1461 N N . GLY A 1 175 ? -7.184 -6.106 -4.482 1.00 91.94 175 GLY A N 1
ATOM 1462 C CA . GLY A 1 175 ? -7.217 -4.715 -4.031 1.00 91.94 175 GLY A CA 1
ATOM 1463 C C . GLY A 1 175 ? -6.614 -4.472 -2.649 1.00 91.94 175 GLY A C 1
ATOM 1464 O O . GLY A 1 175 ? -5.939 -5.333 -2.092 1.00 91.94 175 GLY A O 1
ATOM 1465 N N . THR A 1 176 ? -6.927 -3.314 -2.074 1.00 93.56 176 THR A N 1
ATOM 1466 C CA . THR A 1 176 ? -6.623 -2.915 -0.695 1.00 93.56 176 THR A CA 1
ATOM 1467 C C . THR A 1 176 ? -7.917 -2.513 0.013 1.00 93.56 176 THR A C 1
ATOM 1469 O O . THR A 1 176 ? -8.711 -1.735 -0.519 1.00 93.56 176 THR A O 1
ATOM 1472 N N . ILE A 1 177 ? -8.131 -3.022 1.225 1.00 93.81 177 ILE A N 1
ATOM 1473 C CA . ILE A 1 177 ? -9.125 -2.484 2.161 1.00 93.81 177 ILE A CA 1
ATOM 1474 C C . ILE A 1 177 ? -8.432 -1.392 2.955 1.00 93.81 177 ILE A C 1
ATOM 1476 O O . ILE A 1 177 ? -7.390 -1.645 3.555 1.00 93.81 177 ILE A O 1
ATOM 1480 N N . VAL A 1 178 ? -9.031 -0.210 2.982 1.00 95.88 178 VAL A N 1
ATOM 1481 C CA . VAL A 1 178 ? -8.631 0.890 3.851 1.00 95.88 178 VAL A CA 1
ATOM 1482 C C . VAL A 1 178 ? -9.735 1.092 4.880 1.00 95.88 178 VAL A C 1
ATOM 1484 O O . VAL A 1 178 ? -10.916 1.190 4.534 1.00 95.88 178 VAL A O 1
ATOM 1487 N N . PHE A 1 179 ? -9.353 1.137 6.150 1.00 95.62 179 PHE A N 1
ATOM 1488 C CA . PHE A 1 179 ? -10.259 1.346 7.271 1.00 95.62 179 PHE A CA 1
ATOM 1489 C C . PHE A 1 179 ? -10.340 2.837 7.640 1.00 95.62 179 PHE A C 1
ATOM 1491 O O . PHE A 1 179 ? -9.507 3.665 7.243 1.00 95.62 179 PHE A O 1
ATOM 1498 N N . ASN A 1 180 ? -11.377 3.218 8.385 1.00 95.88 180 ASN A N 1
ATOM 1499 C CA . ASN A 1 180 ? -11.559 4.605 8.818 1.00 95.88 180 ASN A CA 1
ATOM 1500 C C . ASN A 1 180 ? -10.736 4.964 10.070 1.00 95.88 180 ASN A C 1
ATOM 1502 O O . ASN A 1 180 ? -10.714 6.117 10.500 1.00 95.88 180 ASN A O 1
ATOM 1506 N N . GLN A 1 181 ? -10.036 3.988 10.641 1.00 94.50 181 GLN A N 1
ATOM 1507 C CA . GLN A 1 181 ? -9.176 4.167 11.800 1.00 94.50 181 GLN A CA 1
ATOM 1508 C C . GLN A 1 181 ? -7.806 4.707 11.384 1.00 94.50 181 GLN A C 1
ATOM 1510 O O . GLN A 1 181 ? -7.240 4.278 10.372 1.00 94.50 181 GLN A O 1
ATOM 1515 N N . THR A 1 182 ? -7.253 5.610 12.197 1.00 93.38 182 THR A N 1
ATOM 1516 C CA . THR A 1 182 ? -5.872 6.087 12.038 1.00 93.38 182 THR A CA 1
ATOM 1517 C C . THR A 1 182 ? -5.065 5.991 13.323 1.00 93.38 182 THR A C 1
ATOM 1519 O O . THR A 1 182 ? -5.596 6.245 14.404 1.00 93.38 182 THR A O 1
ATOM 1522 N N . PHE A 1 183 ? -3.772 5.691 13.199 1.00 90.81 183 PHE A N 1
ATOM 1523 C CA . PHE A 1 183 ? -2.799 5.747 14.286 1.00 90.81 183 PHE A CA 1
ATOM 1524 C C . PHE A 1 183 ? -1.443 6.266 13.763 1.00 90.81 183 PHE A C 1
ATOM 1526 O O . PHE A 1 183 ? -1.010 5.829 12.701 1.00 90.81 183 PHE A O 1
ATOM 1533 N N . PRO A 1 184 ? -0.750 7.185 14.463 1.00 85.12 184 PRO A N 1
ATOM 1534 C CA . PRO A 1 184 ? 0.446 7.855 13.932 1.00 85.12 184 PRO A CA 1
ATOM 1535 C C . PRO A 1 184 ? 1.744 7.032 14.033 1.00 85.12 184 PRO A C 1
ATOM 1537 O O . PRO A 1 184 ? 2.813 7.526 13.677 1.00 85.12 184 PRO A O 1
ATOM 1540 N N . TYR A 1 185 ? 1.683 5.796 14.530 1.00 81.94 185 TYR A N 1
ATOM 1541 C CA . TYR A 1 185 ? 2.826 4.890 14.670 1.00 81.94 185 TYR A CA 1
ATOM 1542 C C . TYR A 1 185 ? 2.613 3.622 13.846 1.00 81.94 185 TYR A C 1
ATOM 1544 O O . TYR A 1 185 ? 1.485 3.142 13.755 1.00 81.94 185 TYR A O 1
ATOM 1552 N N . SER A 1 186 ? 3.694 3.030 13.328 1.00 82.00 186 SER A N 1
ATOM 1553 C CA . SER A 1 186 ? 3.627 1.736 12.642 1.00 82.00 186 SER A CA 1
ATOM 1554 C C . SER A 1 186 ? 3.190 0.633 13.610 1.00 82.00 186 SER A C 1
ATOM 1556 O O . SER A 1 186 ? 3.956 0.221 14.489 1.00 82.00 186 SER A O 1
ATOM 1558 N N . VAL A 1 187 ? 1.960 0.144 13.453 1.00 82.25 187 VAL A N 1
ATOM 1559 C CA . VAL A 1 187 ? 1.343 -0.851 14.343 1.00 82.25 187 VAL A CA 1
ATOM 1560 C C . VAL A 1 187 ? 0.533 -1.873 13.560 1.00 82.25 187 VAL A C 1
ATOM 1562 O O . VAL A 1 187 ? -0.015 -1.590 12.498 1.00 82.25 187 VAL A O 1
ATOM 1565 N N . TYR A 1 188 ? 0.423 -3.068 14.128 1.00 83.56 188 TYR A N 1
ATOM 1566 C CA . TYR A 1 188 ? -0.429 -4.138 13.625 1.00 83.56 188 TYR A CA 1
ATOM 1567 C C . TYR A 1 188 ? -1.742 -4.181 14.416 1.00 83.56 188 TYR A C 1
ATOM 1569 O O . TYR A 1 188 ? -1.807 -3.751 15.571 1.00 83.56 188 TYR A O 1
ATOM 1577 N N . TYR A 1 189 ? -2.778 -4.753 13.815 1.00 81.94 189 TYR A N 1
ATOM 1578 C CA . TYR A 1 189 ? -4.062 -5.017 14.451 1.00 81.94 189 TYR A CA 1
ATOM 1579 C C . TYR A 1 189 ? -4.398 -6.505 14.331 1.00 81.94 189 TYR A C 1
ATOM 1581 O O . TYR A 1 189 ? -4.418 -7.058 13.229 1.00 81.94 189 TYR A O 1
ATOM 1589 N N . ALA A 1 190 ? -4.622 -7.181 15.459 1.00 76.56 190 ALA A N 1
ATOM 1590 C CA . ALA A 1 190 ? -4.899 -8.614 15.467 1.00 76.56 190 ALA A CA 1
ATOM 1591 C C . ALA A 1 190 ? -5.742 -9.020 16.680 1.00 76.56 190 ALA A C 1
ATOM 1593 O O . ALA A 1 190 ? -5.230 -9.174 17.781 1.00 76.56 190 ALA A O 1
ATOM 1594 N N . ASN A 1 191 ? -7.023 -9.324 16.472 1.00 64.12 191 ASN A N 1
ATOM 1595 C CA . ASN A 1 191 ? -7.957 -9.571 17.581 1.00 64.12 191 ASN A CA 1
ATOM 1596 C C . ASN A 1 191 ? -7.743 -10.869 18.383 1.00 64.12 191 ASN A C 1
ATOM 1598 O O . ASN A 1 191 ? -8.488 -11.121 19.322 1.00 64.12 191 ASN A O 1
ATOM 1602 N N . HIS A 1 192 ? -6.717 -11.668 18.069 1.00 60.72 192 HIS A N 1
ATOM 1603 C CA . HIS A 1 192 ? -6.307 -12.815 18.883 1.00 60.72 192 HIS A CA 1
ATOM 1604 C C . HIS A 1 192 ? -4.796 -13.055 18.826 1.00 60.72 192 HIS A C 1
ATOM 1606 O O . HIS A 1 192 ? -4.182 -12.974 17.763 1.00 60.72 192 HIS A O 1
ATOM 1612 N N . GLU A 1 193 ? -4.221 -13.491 19.951 1.00 56.62 193 GLU A N 1
ATOM 1613 C CA . GLU A 1 193 ? -2.796 -13.833 20.088 1.00 56.62 193 GLU A CA 1
ATOM 1614 C C . GLU A 1 193 ? -2.300 -14.914 19.112 1.00 56.62 193 GLU A C 1
ATOM 1616 O O . GLU A 1 193 ? -1.116 -14.960 18.773 1.00 56.62 193 GLU A O 1
ATOM 1621 N N . ASN A 1 194 ? -3.199 -15.785 18.645 1.00 53.59 194 ASN A N 1
ATOM 1622 C CA . ASN A 1 194 ? -2.895 -16.823 17.657 1.00 53.59 194 ASN A CA 1
ATOM 1623 C C . ASN A 1 194 ? -2.655 -16.256 16.245 1.00 53.59 194 ASN A C 1
ATOM 1625 O O . ASN A 1 194 ? -2.072 -16.943 15.413 1.00 53.59 194 ASN A O 1
ATOM 1629 N N . ASN A 1 195 ? -3.059 -15.006 15.994 1.00 52.94 195 ASN A N 1
ATOM 1630 C CA . ASN A 1 195 ? -2.813 -14.283 14.745 1.00 52.94 195 ASN A CA 1
ATOM 1631 C C . ASN A 1 195 ? -1.532 -13.425 14.798 1.00 52.94 195 ASN A C 1
ATOM 1633 O O . ASN A 1 195 ? -1.196 -12.783 13.806 1.00 52.94 195 ASN A O 1
ATOM 1637 N N . LEU A 1 196 ? -0.812 -13.398 15.929 1.00 55.00 196 LEU A N 1
ATOM 1638 C CA . LEU A 1 196 ? 0.448 -12.664 16.066 1.00 55.00 196 LEU A CA 1
ATOM 1639 C C . LEU A 1 196 ? 1.592 -13.396 15.359 1.00 55.00 196 LEU A C 1
ATOM 1641 O O . LEU A 1 196 ? 1.880 -14.555 15.676 1.00 55.00 196 LEU A O 1
ATOM 1645 N N . ASP A 1 197 ? 2.341 -12.690 14.507 1.00 51.41 197 ASP A N 1
ATOM 1646 C CA . ASP A 1 197 ? 3.680 -13.150 14.140 1.00 51.41 197 ASP A CA 1
ATOM 1647 C C . ASP A 1 197 ? 4.623 -12.969 15.339 1.00 51.41 197 ASP A C 1
ATOM 1649 O O . ASP A 1 197 ? 5.197 -11.906 15.580 1.00 51.41 197 ASP A O 1
ATOM 1653 N N . ARG A 1 198 ? 4.788 -14.048 16.111 1.00 50.34 198 ARG A N 1
ATOM 1654 C CA . ARG A 1 198 ? 5.632 -14.087 17.316 1.00 50.34 198 ARG A CA 1
ATOM 1655 C C . 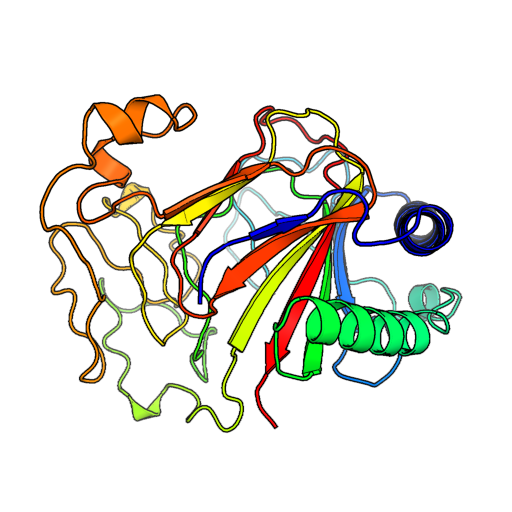ARG A 1 198 ? 7.124 -13.841 17.036 1.00 50.34 198 ARG A C 1
ATOM 1657 O O . ARG A 1 198 ? 7.897 -13.774 17.990 1.00 50.34 198 ARG A O 1
ATOM 1664 N N . LYS A 1 199 ? 7.546 -13.733 15.769 1.00 48.81 199 LYS A N 1
ATOM 1665 C CA . LYS A 1 199 ? 8.949 -13.535 15.373 1.00 48.81 199 LYS A CA 1
ATOM 1666 C C . LYS A 1 199 ? 9.391 -12.071 15.357 1.00 48.81 199 LYS A C 1
ATOM 1668 O O . LYS A 1 199 ? 10.596 -11.827 15.357 1.00 48.81 199 LYS A O 1
ATOM 1673 N N . LYS A 1 200 ? 8.464 -11.105 15.367 1.00 50.69 200 LYS A N 1
ATOM 1674 C CA . LYS A 1 200 ? 8.787 -9.671 15.305 1.00 50.69 200 LYS A CA 1
ATOM 1675 C C . LYS A 1 200 ? 8.442 -8.921 16.584 1.00 50.69 200 LYS A C 1
ATOM 1677 O O . LYS A 1 200 ? 7.378 -9.095 17.175 1.00 50.69 200 LYS A O 1
ATOM 1682 N N . SER A 1 201 ? 9.330 -8.005 16.954 1.00 56.97 201 SER A N 1
ATOM 1683 C CA . SER A 1 201 ? 9.034 -6.942 17.909 1.00 56.97 201 SER A CA 1
ATOM 1684 C C . SER A 1 201 ? 8.311 -5.811 17.179 1.00 56.97 201 SER A C 1
ATOM 1686 O O . SER A 1 201 ? 8.939 -4.943 16.586 1.00 56.97 201 SER A O 1
ATOM 1688 N N . VAL A 1 202 ? 6.981 -5.866 17.191 1.00 64.50 202 VAL A N 1
ATOM 1689 C CA . VAL A 1 202 ? 6.064 -4.821 16.711 1.00 64.50 202 VAL A CA 1
ATOM 1690 C C . VAL A 1 202 ? 4.987 -4.594 17.770 1.00 64.50 202 VAL A C 1
ATOM 1692 O O . VAL A 1 202 ? 4.666 -5.516 18.527 1.00 64.50 202 VAL A O 1
ATOM 1695 N N . ILE A 1 203 ? 4.416 -3.388 17.833 1.00 71.88 203 ILE A N 1
ATOM 1696 C CA . ILE A 1 203 ? 3.156 -3.209 18.559 1.00 71.88 203 ILE A CA 1
ATOM 1697 C C . ILE A 1 203 ? 2.054 -3.896 17.765 1.00 71.88 203 ILE A C 1
ATOM 1699 O O . ILE A 1 203 ? 1.960 -3.766 16.542 1.00 71.88 203 ILE A O 1
ATOM 1703 N N . THR A 1 204 ? 1.212 -4.623 18.485 1.00 77.81 204 THR A N 1
ATOM 1704 C CA . THR A 1 204 ? -0.032 -5.153 17.953 1.00 77.81 204 THR A CA 1
ATOM 1705 C C . THR A 1 204 ? -1.122 -4.867 18.957 1.00 77.81 204 THR A C 1
ATOM 1707 O O . THR A 1 204 ? -0.998 -5.297 20.101 1.00 77.81 204 THR A O 1
ATOM 1710 N N . PHE A 1 205 ? -2.157 -4.154 18.527 1.00 79.56 205 PHE A N 1
ATOM 1711 C CA . PHE A 1 205 ? -3.368 -4.000 19.317 1.00 79.56 205 PHE A CA 1
ATOM 1712 C C . PHE A 1 205 ? -4.197 -5.281 19.203 1.00 79.56 205 PHE A C 1
ATOM 1714 O O . PHE A 1 205 ? -4.514 -5.735 18.096 1.00 79.56 205 PHE A O 1
ATOM 1721 N N . LEU A 1 206 ? -4.500 -5.880 20.353 1.00 80.62 206 LEU A N 1
ATOM 1722 C CA . LEU A 1 206 ? -5.513 -6.922 20.490 1.00 80.62 206 LEU A CA 1
ATOM 1723 C C . LEU A 1 206 ? -6.898 -6.286 20.691 1.00 80.62 206 LEU A C 1
ATOM 1725 O O . LEU A 1 206 ? -7.007 -5.118 21.052 1.00 80.62 206 LEU A O 1
ATOM 1729 N N . LYS A 1 207 ? -7.962 -7.076 20.514 1.00 78.38 207 LYS A N 1
ATOM 1730 C CA . LYS A 1 207 ? -9.361 -6.623 20.627 1.00 78.38 207 LYS A CA 1
ATOM 1731 C C . LYS A 1 207 ? -9.660 -5.882 21.938 1.00 78.38 207 LYS A C 1
ATOM 1733 O O . LYS A 1 207 ? -10.350 -4.865 21.934 1.00 78.38 207 LYS A O 1
ATOM 1738 N N . ASP A 1 208 ? -9.158 -6.448 23.034 1.00 78.00 208 ASP A N 1
ATOM 1739 C CA . ASP A 1 208 ? -9.416 -6.017 24.410 1.00 78.00 208 ASP A CA 1
ATOM 1740 C C . ASP A 1 208 ? -8.236 -5.208 24.997 1.00 78.00 208 ASP A C 1
ATOM 1742 O O . ASP A 1 208 ? -8.198 -4.952 26.201 1.00 78.00 208 ASP A O 1
ATOM 1746 N N . ASP A 1 209 ? -7.256 -4.816 24.168 1.00 78.50 209 ASP A N 1
ATOM 1747 C CA . ASP A 1 209 ? -6.201 -3.891 24.587 1.00 78.50 209 ASP A CA 1
ATOM 1748 C C . ASP A 1 209 ? -6.758 -2.470 24.750 1.00 78.50 209 ASP A C 1
ATOM 1750 O O . ASP A 1 209 ? -7.615 -2.014 23.993 1.00 78.50 209 ASP A O 1
ATOM 1754 N N . ASP A 1 210 ? -6.175 -1.715 25.682 1.00 82.50 210 ASP A N 1
ATOM 1755 C CA . ASP A 1 210 ? -6.295 -0.258 25.675 1.00 82.50 210 ASP A CA 1
ATOM 1756 C C . ASP A 1 210 ? -5.754 0.296 24.341 1.00 82.50 210 ASP A C 1
ATOM 1758 O O . ASP A 1 210 ? -4.599 0.037 23.989 1.00 82.50 210 ASP A O 1
ATOM 1762 N N . ILE A 1 211 ? -6.575 1.054 23.608 1.00 86.25 211 ILE A N 1
ATOM 1763 C CA . ILE A 1 211 ? -6.221 1.651 22.311 1.00 86.25 211 ILE A CA 1
ATOM 1764 C C . ILE A 1 211 ? -5.322 2.893 22.431 1.00 86.25 211 ILE A C 1
ATOM 1766 O O . ILE A 1 211 ? -4.909 3.445 21.408 1.00 86.25 211 ILE A O 1
ATOM 1770 N N . PHE A 1 212 ? -5.024 3.352 23.651 1.00 84.19 212 PHE A N 1
ATOM 1771 C CA . PHE A 1 212 ? -4.083 4.440 23.907 1.00 84.19 212 PHE A CA 1
ATOM 1772 C C . PHE A 1 212 ? -2.638 3.921 24.008 1.00 84.19 212 PHE A C 1
ATOM 1774 O O . PHE A 1 212 ? -2.322 3.026 24.797 1.00 84.19 212 PHE A O 1
ATOM 1781 N N . ARG A 1 213 ? -1.716 4.506 23.235 1.00 77.12 213 ARG A N 1
ATOM 1782 C CA . ARG A 1 213 ? -0.259 4.287 23.333 1.00 77.12 213 ARG A CA 1
ATOM 1783 C C . ARG A 1 213 ? 0.473 5.589 22.990 1.00 77.12 213 ARG A C 1
ATOM 1785 O O . ARG A 1 213 ? 0.139 6.247 22.015 1.00 77.12 213 ARG A O 1
ATOM 1792 N N . PHE A 1 214 ? 1.503 5.934 23.767 1.00 74.88 214 PHE A N 1
ATOM 1793 C CA . PHE A 1 214 ? 2.351 7.131 23.562 1.00 74.88 214 PHE A CA 1
ATOM 1794 C C . PHE A 1 214 ? 1.606 8.469 23.557 1.00 74.88 214 PHE A C 1
ATOM 1796 O O . PHE A 1 214 ? 1.952 9.366 22.793 1.00 74.88 214 PHE A O 1
ATOM 1803 N N . ASP A 1 215 ? 0.593 8.592 24.417 1.00 77.56 215 ASP A N 1
ATOM 1804 C CA . ASP A 1 215 ? -0.309 9.751 24.505 1.00 77.56 215 ASP A CA 1
ATOM 1805 C C . ASP A 1 215 ? -1.201 9.954 23.259 1.00 77.56 215 ASP A C 1
ATOM 1807 O O . ASP A 1 215 ? -1.991 10.893 23.210 1.00 77.56 215 ASP A O 1
ATOM 1811 N N . GLU A 1 216 ? -1.129 9.035 22.292 1.00 84.62 216 GLU A N 1
ATOM 1812 C CA . GLU A 1 216 ? -1.993 8.941 21.116 1.00 84.62 216 GLU A CA 1
ATOM 1813 C C . GLU A 1 216 ? -3.026 7.818 21.311 1.00 84.62 216 GLU A C 1
ATOM 1815 O O . GLU A 1 216 ? -2.841 6.906 22.123 1.00 84.62 216 GLU A O 1
ATOM 1820 N N . LYS A 1 217 ? -4.105 7.838 20.528 1.00 90.19 217 LYS A N 1
ATOM 1821 C CA . LYS A 1 217 ? -5.144 6.792 20.491 1.00 90.19 217 LYS A CA 1
ATOM 1822 C C . LYS A 1 217 ? -5.454 6.405 19.051 1.00 90.19 217 LYS A C 1
ATOM 1824 O O . LYS A 1 217 ? -5.227 7.200 18.141 1.00 90.19 217 LYS A O 1
ATOM 1829 N N . ILE A 1 218 ? -6.027 5.221 18.841 1.00 91.81 218 ILE A N 1
ATOM 1830 C CA . ILE A 1 218 ? -6.631 4.889 17.545 1.00 91.81 218 ILE A CA 1
ATOM 1831 C C . ILE A 1 218 ? -7.844 5.805 17.328 1.00 91.81 218 ILE A C 1
ATOM 1833 O O . ILE A 1 218 ? -8.852 5.706 18.031 1.00 91.81 218 ILE A O 1
ATOM 1837 N N . GLU A 1 219 ? -7.748 6.718 16.364 1.00 94.44 219 GLU A N 1
ATOM 1838 C CA . GLU A 1 219 ? -8.863 7.594 16.004 1.00 94.44 219 GLU A CA 1
ATOM 1839 C C . GLU A 1 219 ? -9.962 6.810 15.284 1.00 94.44 219 GLU A C 1
ATOM 1841 O O . GLU A 1 219 ? -9.695 5.823 14.599 1.00 94.44 219 GLU A O 1
ATOM 1846 N N . ASN A 1 220 ? -11.209 7.263 15.439 1.00 94.62 220 ASN A N 1
ATOM 1847 C CA . ASN A 1 220 ? -12.419 6.628 14.900 1.00 94.62 220 ASN A CA 1
ATOM 1848 C C . ASN A 1 220 ? -12.637 5.154 15.310 1.00 94.62 220 ASN A C 1
ATOM 1850 O O . ASN A 1 220 ? -13.427 4.465 14.663 1.00 94.62 220 ASN A O 1
ATOM 1854 N N . TYR A 1 221 ? -11.968 4.640 16.349 1.00 94.38 221 TYR A N 1
ATOM 1855 C CA . TYR A 1 221 ? -12.197 3.273 16.836 1.00 94.38 221 TYR A CA 1
ATOM 1856 C C . TYR A 1 221 ? -13.650 3.096 17.299 1.00 94.38 221 TYR A C 1
ATOM 1858 O O . TYR A 1 221 ? -14.151 3.892 18.096 1.00 94.38 221 TYR A O 1
ATOM 1866 N N . THR A 1 222 ? -14.341 2.075 16.787 1.00 94.25 222 THR A N 1
ATOM 1867 C CA . THR A 1 222 ? -15.803 1.952 16.944 1.00 94.25 222 THR A CA 1
ATOM 1868 C C . THR A 1 222 ? -16.236 1.313 18.261 1.00 94.25 222 THR A C 1
ATOM 1870 O O . THR A 1 222 ? -17.369 1.519 18.676 1.00 94.25 222 THR A O 1
ATOM 1873 N N . TYR A 1 223 ? -15.361 0.528 18.906 1.00 92.56 223 TYR A N 1
ATOM 1874 C CA . TYR A 1 223 ? -15.695 -0.368 20.030 1.00 92.56 223 TYR A CA 1
ATOM 1875 C C . TYR A 1 223 ? -16.824 -1.384 19.739 1.00 92.56 223 TYR A C 1
ATOM 1877 O O . TYR A 1 223 ? -17.360 -2.006 20.656 1.00 92.56 223 TYR A O 1
ATOM 1885 N N . GLU A 1 224 ? -17.159 -1.596 18.466 1.00 93.19 224 GLU A N 1
ATOM 1886 C CA . GLU A 1 224 ? -18.231 -2.481 18.007 1.00 93.19 224 GLU A CA 1
ATOM 1887 C C . GLU A 1 224 ? -17.725 -3.408 16.891 1.00 93.19 224 GLU A C 1
ATOM 1889 O O . GLU A 1 224 ? -16.671 -3.179 16.296 1.00 93.19 224 GLU A O 1
ATOM 1894 N N . TYR A 1 225 ? -18.461 -4.476 16.578 1.00 92.62 225 TYR A N 1
ATOM 1895 C CA . TYR A 1 225 ? -18.187 -5.239 15.356 1.00 92.62 225 TYR A CA 1
ATOM 1896 C C . TYR A 1 225 ? -18.580 -4.408 14.131 1.00 92.62 225 TYR A C 1
ATOM 1898 O O . TYR A 1 225 ? -19.668 -3.835 14.121 1.00 92.62 225 TYR A O 1
ATOM 1906 N N . MET A 1 226 ? -17.745 -4.416 13.084 1.00 93.81 226 MET A N 1
ATOM 1907 C CA . MET A 1 226 ? -18.075 -3.837 11.774 1.00 93.81 226 MET A CA 1
ATOM 1908 C C . MET A 1 226 ? -19.508 -4.192 11.345 1.00 93.81 226 MET A C 1
ATOM 1910 O O . MET A 1 226 ? -19.944 -5.336 11.536 1.00 93.81 226 MET A O 1
ATOM 1914 N N . SER A 1 227 ? -20.237 -3.230 10.770 1.00 94.44 227 SER A N 1
ATOM 1915 C CA . SER A 1 227 ? -21.661 -3.380 10.455 1.00 94.44 227 SER A CA 1
ATOM 1916 C C . SER A 1 227 ? -21.936 -4.493 9.435 1.00 94.44 227 SER A C 1
ATOM 1918 O O . SER A 1 227 ? -21.068 -4.900 8.662 1.00 94.44 227 SER A O 1
ATOM 1920 N N . ASP A 1 228 ? -23.176 -4.990 9.410 1.00 94.00 228 ASP A N 1
ATOM 1921 C CA . ASP A 1 228 ? -23.622 -5.991 8.429 1.00 94.00 228 ASP A CA 1
ATOM 1922 C C . ASP A 1 22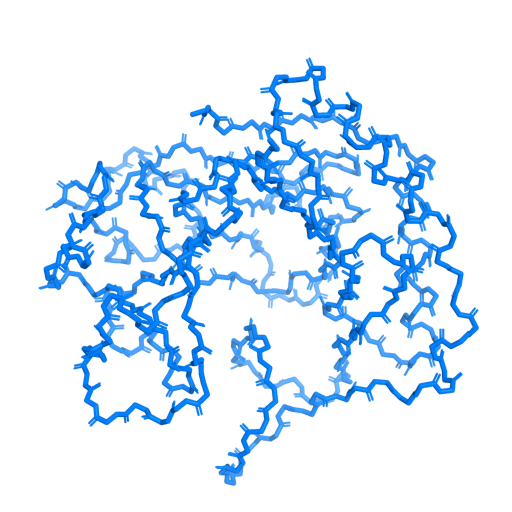8 ? -23.499 -5.498 6.979 1.00 94.00 228 ASP A C 1
ATOM 1924 O O . ASP A 1 228 ? -23.390 -6.313 6.064 1.00 94.00 228 ASP A O 1
ATOM 1928 N N . GLU A 1 229 ? -23.581 -4.186 6.760 1.00 94.25 229 GLU A N 1
ATOM 1929 C CA . GLU A 1 229 ? -23.534 -3.565 5.436 1.00 94.25 229 GLU A CA 1
ATOM 1930 C C . GLU A 1 229 ? -22.094 -3.461 4.933 1.00 94.25 229 GLU A C 1
ATOM 1932 O O . GLU A 1 229 ? -21.803 -3.927 3.833 1.00 94.25 229 GLU A O 1
ATOM 1937 N N . GLU A 1 230 ? -21.174 -2.960 5.763 1.00 93.88 230 GLU A N 1
ATOM 1938 C CA . GLU A 1 230 ? -19.742 -2.901 5.447 1.00 93.88 230 GLU A CA 1
ATOM 1939 C C . GLU A 1 230 ? -19.131 -4.301 5.309 1.00 93.88 230 GLU A C 1
ATOM 1941 O O . GLU A 1 230 ? -18.394 -4.567 4.359 1.00 93.88 230 GLU A O 1
ATOM 1946 N N . TYR A 1 231 ? -19.465 -5.223 6.220 1.00 91.69 231 TYR A N 1
ATOM 1947 C CA . TYR A 1 231 ? -18.890 -6.569 6.240 1.00 91.69 231 TYR A CA 1
ATOM 1948 C C . TYR A 1 231 ? -19.205 -7.360 4.958 1.00 91.69 231 TYR A C 1
ATOM 1950 O O . TYR A 1 231 ? -18.348 -8.082 4.458 1.00 91.69 231 TYR A O 1
ATOM 1958 N N . LYS A 1 232 ? -20.388 -7.161 4.354 1.00 90.75 232 LYS A N 1
ATOM 1959 C CA . LYS A 1 232 ? -20.768 -7.770 3.060 1.00 90.75 232 LYS A CA 1
ATOM 1960 C C . LYS A 1 232 ? -19.936 -7.278 1.869 1.00 90.75 232 LYS A C 1
ATOM 1962 O O . LYS A 1 232 ? -19.959 -7.915 0.819 1.00 90.75 232 LYS A O 1
ATOM 1967 N N . LEU A 1 233 ? -19.229 -6.152 1.996 1.00 88.25 233 LEU A N 1
ATOM 1968 C CA . LEU A 1 233 ? -18.351 -5.621 0.947 1.00 88.25 233 LEU A CA 1
ATOM 1969 C C . LEU A 1 233 ? -16.955 -6.259 0.984 1.00 88.25 233 LEU A C 1
ATOM 1971 O O . LEU A 1 233 ? -16.199 -6.167 0.007 1.00 88.25 233 LEU A O 1
ATOM 1975 N N . LEU A 1 234 ? -16.600 -6.899 2.097 1.00 86.12 234 LEU A N 1
ATOM 1976 C CA . LEU A 1 234 ? -15.299 -7.514 2.312 1.00 86.12 234 LEU A CA 1
ATOM 1977 C C . LEU A 1 234 ? -15.238 -8.940 1.730 1.00 86.12 234 LEU A C 1
ATOM 1979 O O . LEU A 1 234 ? -16.269 -9.583 1.540 1.00 86.12 234 LEU A O 1
ATOM 1983 N N . PRO A 1 235 ? -14.035 -9.430 1.373 1.00 79.69 235 PRO A N 1
ATOM 1984 C CA . PRO A 1 235 ? -13.811 -10.843 1.056 1.00 79.69 235 PRO A CA 1
ATOM 1985 C C . PRO A 1 235 ? -13.911 -11.705 2.330 1.00 79.69 235 PRO A C 1
ATOM 1987 O O . PRO A 1 235 ? -14.212 -11.186 3.401 1.00 79.69 235 PRO A O 1
ATOM 1990 N N . ASP A 1 236 ? -13.598 -13.002 2.226 1.00 76.81 236 ASP A N 1
ATOM 1991 C CA . ASP A 1 236 ? -13.620 -13.988 3.323 1.00 76.81 236 ASP A CA 1
ATOM 1992 C C . ASP A 1 236 ? -12.654 -13.648 4.489 1.00 76.81 236 ASP A C 1
ATOM 1994 O O . ASP A 1 236 ? -11.594 -14.257 4.663 1.00 76.81 236 ASP A O 1
ATOM 1998 N N . MET A 1 237 ? -13.029 -12.664 5.304 1.00 80.00 237 MET A N 1
ATOM 1999 C CA . MET A 1 237 ? -12.380 -12.241 6.546 1.00 80.00 237 MET A CA 1
ATOM 2000 C C . MET A 1 237 ? -13.252 -12.655 7.729 1.00 80.00 237 MET A C 1
ATOM 2002 O O . MET A 1 237 ? -14.473 -12.601 7.632 1.00 80.00 237 MET A O 1
ATOM 2006 N N . ASN A 1 238 ? -12.670 -13.022 8.873 1.00 82.50 238 ASN A N 1
ATOM 2007 C CA . ASN A 1 238 ? -13.487 -13.243 10.067 1.00 82.50 238 ASN A CA 1
ATOM 2008 C C . ASN A 1 238 ? -13.951 -11.882 10.621 1.00 82.50 238 ASN A C 1
ATOM 2010 O O . ASN A 1 238 ? -13.117 -11.047 10.967 1.00 82.50 238 ASN A O 1
ATOM 2014 N N . ARG A 1 239 ? -15.265 -11.668 10.768 1.00 84.62 239 ARG A N 1
ATOM 2015 C CA . ARG A 1 239 ? -15.841 -10.461 11.391 1.00 84.62 239 ARG A CA 1
ATOM 2016 C C . ARG A 1 239 ? -15.281 -10.167 12.785 1.00 84.62 239 ARG A C 1
ATOM 2018 O O . ARG A 1 239 ? -15.149 -9.006 13.159 1.00 84.62 239 ARG A O 1
ATOM 2025 N N . GLU A 1 240 ? -14.894 -11.192 13.540 1.00 83.81 240 GLU A N 1
ATOM 2026 C CA . GLU A 1 240 ? -14.243 -11.021 14.842 1.00 83.81 240 GLU A CA 1
ATOM 2027 C C . GLU A 1 240 ? -12.879 -10.329 14.730 1.00 83.81 240 GLU A C 1
ATOM 2029 O O . GLU A 1 240 ? -12.492 -9.632 15.660 1.00 83.81 240 GLU A O 1
ATOM 2034 N N . GLN A 1 241 ? -12.172 -10.449 13.597 1.00 80.75 241 GLN A N 1
ATOM 2035 C CA . GLN A 1 241 ? -10.921 -9.727 13.302 1.00 80.75 241 GLN A CA 1
ATOM 2036 C C . GLN A 1 241 ? -11.149 -8.252 12.927 1.00 80.75 241 GLN A C 1
ATOM 2038 O O . GLN A 1 241 ? -10.183 -7.510 12.775 1.00 80.75 241 GLN A O 1
ATOM 2043 N N . LEU A 1 242 ? -12.412 -7.833 12.796 1.00 88.69 242 LEU A N 1
ATOM 2044 C CA . LEU A 1 242 ? -12.845 -6.500 12.368 1.00 88.69 242 LEU A CA 1
ATOM 2045 C C . LEU A 1 242 ? -13.617 -5.745 13.463 1.00 88.69 242 LEU A C 1
ATOM 2047 O O . LEU A 1 242 ? -14.206 -4.700 13.201 1.00 88.69 242 LEU A O 1
ATOM 2051 N N . PHE A 1 243 ? -13.633 -6.265 14.694 1.00 91.12 243 PHE A N 1
ATOM 2052 C CA . PHE A 1 243 ? -14.077 -5.496 15.858 1.00 91.12 243 PHE A CA 1
ATOM 2053 C C . PHE A 1 243 ? -13.248 -4.215 15.989 1.00 91.12 243 PHE A C 1
ATOM 2055 O O . PHE A 1 243 ? -12.049 -4.250 15.717 1.00 91.12 243 PHE A O 1
ATOM 2062 N N . GLY A 1 244 ? -13.873 -3.105 16.383 1.00 92.69 244 GLY A N 1
ATOM 2063 C CA . GLY A 1 244 ? -13.235 -1.795 16.522 1.00 92.69 244 GLY A CA 1
ATOM 2064 C C . GLY A 1 244 ? -12.969 -1.057 15.204 1.00 92.69 244 GLY A C 1
ATOM 2065 O O . GLY A 1 244 ? -12.629 0.129 15.234 1.00 92.69 244 GLY A O 1
ATOM 2066 N N . LEU A 1 245 ? -13.140 -1.729 14.059 1.00 93.94 245 LEU A N 1
ATOM 2067 C CA . LEU A 1 245 ? -12.866 -1.191 12.730 1.00 93.94 245 LEU A CA 1
ATOM 2068 C C . LEU A 1 245 ? -14.152 -0.859 11.962 1.00 93.94 245 LEU A C 1
ATOM 2070 O O . LEU A 1 245 ? -15.173 -1.534 12.091 1.00 93.94 245 LEU A O 1
ATOM 2074 N N . SER A 1 246 ? -14.061 0.148 11.097 1.00 95.50 246 SER A N 1
ATOM 2075 C CA . SER A 1 246 ? -15.076 0.506 10.098 1.00 95.50 246 SER A CA 1
ATOM 2076 C C . SER A 1 246 ? -14.416 0.747 8.742 1.00 95.50 246 SER A C 1
ATOM 2078 O O . SER A 1 246 ? -13.220 1.038 8.653 1.00 95.50 246 SER A O 1
ATOM 2080 N N . LEU A 1 247 ? -15.170 0.566 7.665 1.00 95.31 247 LEU A N 1
ATOM 2081 C CA . LEU A 1 247 ? -14.673 0.660 6.300 1.00 95.31 247 LEU A CA 1
ATOM 2082 C C . LEU A 1 247 ? -14.595 2.128 5.860 1.00 95.31 247 LEU A C 1
ATOM 2084 O O . LEU A 1 247 ? -15.580 2.854 5.912 1.00 95.31 247 LEU A O 1
ATOM 2088 N N . ASP A 1 248 ? -13.430 2.552 5.370 1.00 95.75 248 ASP A N 1
ATOM 2089 C CA . ASP A 1 248 ? -13.301 3.807 4.620 1.00 95.75 248 ASP A CA 1
ATOM 2090 C C . ASP A 1 248 ? -13.520 3.535 3.132 1.00 95.75 248 ASP A C 1
ATOM 2092 O O . ASP A 1 248 ? -14.397 4.118 2.497 1.00 95.75 248 ASP A O 1
ATOM 2096 N N . LYS A 1 249 ? -12.739 2.608 2.560 1.00 95.19 249 LYS A N 1
ATOM 2097 C CA . LYS A 1 249 ? -12.845 2.284 1.137 1.00 95.19 249 LYS A CA 1
ATOM 2098 C C . LYS A 1 249 ? -12.270 0.917 0.800 1.00 95.19 249 LYS A C 1
ATOM 2100 O O . LYS A 1 249 ? -11.263 0.487 1.357 1.00 95.19 249 LYS A O 1
ATOM 2105 N N . LYS A 1 250 ? -12.875 0.266 -0.190 1.00 93.75 250 LYS A N 1
ATOM 2106 C CA . LYS A 1 250 ? -12.296 -0.883 -0.890 1.00 93.75 250 LYS A CA 1
ATOM 2107 C C . LYS A 1 250 ? -11.746 -0.384 -2.223 1.00 93.75 250 LYS A C 1
ATOM 2109 O O . LYS A 1 250 ? -12.518 0.040 -3.078 1.00 93.75 250 LYS A O 1
ATOM 2114 N N . LEU A 1 251 ? -10.425 -0.385 -2.362 1.00 94.75 251 LEU A N 1
ATOM 2115 C CA . LEU A 1 251 ? -9.714 0.099 -3.542 1.00 94.75 251 LEU A CA 1
ATOM 2116 C C . LEU A 1 251 ? -9.270 -1.105 -4.377 1.00 94.75 251 LEU A C 1
ATOM 2118 O O . LEU A 1 251 ? -8.594 -1.988 -3.862 1.00 94.75 251 LEU A O 1
ATOM 2122 N N . MET A 1 252 ? -9.644 -1.164 -5.649 1.00 94.31 252 MET A N 1
ATOM 2123 C CA . MET A 1 252 ? -9.354 -2.295 -6.534 1.00 94.31 252 MET A CA 1
ATOM 2124 C C . MET A 1 252 ? -8.109 -2.010 -7.377 1.00 94.31 252 MET A C 1
ATOM 2126 O O . MET A 1 252 ? -7.965 -0.907 -7.898 1.00 94.31 252 MET A O 1
ATOM 2130 N N . PHE A 1 253 ? -7.243 -3.008 -7.573 1.00 93.19 253 PHE A N 1
ATOM 2131 C CA . PHE A 1 253 ? -6.039 -2.838 -8.401 1.00 93.19 253 PHE A CA 1
ATOM 2132 C C . PHE A 1 253 ? -6.363 -2.669 -9.894 1.00 93.19 253 PHE A C 1
ATOM 2134 O O . PHE A 1 253 ? -5.575 -2.058 -10.607 1.00 93.19 253 PHE A O 1
ATOM 2141 N N . MET A 1 254 ? -7.522 -3.155 -10.360 1.00 92.94 254 MET A N 1
ATOM 2142 C CA . MET A 1 254 ? -7.982 -3.035 -11.754 1.00 92.94 254 MET A CA 1
ATOM 2143 C C . MET A 1 254 ? -6.882 -3.389 -12.781 1.00 92.94 254 MET A C 1
ATOM 2145 O O . MET A 1 254 ? -6.202 -4.407 -12.621 1.00 92.94 254 MET A O 1
ATOM 2149 N N . ASP A 1 255 ? -6.750 -2.572 -13.827 1.00 94.38 255 ASP A N 1
ATOM 2150 C CA . ASP A 1 255 ? -5.819 -2.709 -14.939 1.00 94.38 255 ASP A CA 1
ATOM 2151 C C . ASP A 1 255 ? -4.469 -2.032 -14.649 1.00 94.38 255 ASP A C 1
ATOM 2153 O O . ASP A 1 255 ? -4.315 -1.262 -13.691 1.00 94.38 255 ASP A O 1
ATOM 2157 N N . LYS A 1 256 ? -3.488 -2.304 -15.520 1.00 96.00 256 LYS A N 1
ATOM 2158 C CA . LYS A 1 256 ? -2.173 -1.648 -15.540 1.00 96.00 256 LYS A CA 1
ATOM 2159 C C . LYS A 1 256 ? -2.296 -0.124 -15.391 1.00 96.00 256 LYS A C 1
ATOM 2161 O O . LYS A 1 256 ? -3.159 0.505 -15.993 1.00 96.00 256 LYS A O 1
ATOM 2166 N N . GLY A 1 257 ? -1.407 0.465 -14.599 1.00 97.25 257 GLY A N 1
ATOM 2167 C CA . GLY A 1 257 ? -1.322 1.908 -14.386 1.00 97.25 257 GLY A CA 1
ATOM 2168 C C . GLY A 1 257 ? -2.367 2.486 -13.431 1.00 97.25 257 GLY A C 1
ATOM 2169 O O . GLY A 1 257 ? -2.327 3.682 -13.153 1.00 97.25 257 GLY A O 1
ATOM 2170 N N . THR A 1 258 ? -3.285 1.678 -12.892 1.00 97.88 258 THR A N 1
ATOM 2171 C CA . THR A 1 258 ? -4.234 2.128 -11.861 1.00 97.88 258 THR A CA 1
ATOM 2172 C C . THR A 1 258 ? -3.508 2.454 -10.558 1.00 97.88 258 THR A C 1
ATOM 2174 O O . THR A 1 258 ? -2.744 1.638 -10.050 1.00 97.88 258 THR A O 1
ATOM 2177 N N . LEU A 1 259 ? -3.792 3.622 -9.985 1.00 97.69 259 LEU A N 1
ATOM 2178 C CA . LEU A 1 259 ? -3.378 4.008 -8.639 1.00 97.69 259 LEU A CA 1
ATOM 2179 C C . LEU A 1 259 ? -4.464 3.648 -7.620 1.00 97.69 259 LEU A C 1
ATOM 2181 O O . LEU A 1 259 ? -5.625 4.012 -7.804 1.00 97.69 259 LEU A O 1
ATOM 2185 N N . VAL A 1 260 ? -4.066 3.056 -6.495 1.00 96.62 260 VAL A N 1
ATOM 2186 C CA . VAL A 1 260 ? -4.840 3.027 -5.244 1.00 96.62 260 VAL A CA 1
ATOM 2187 C C . VAL A 1 260 ? -4.036 3.722 -4.147 1.00 96.62 260 VAL A C 1
ATOM 2189 O O . VAL A 1 260 ? -2.841 3.476 -4.008 1.00 96.62 260 VAL A O 1
ATOM 2192 N N . SER A 1 261 ? -4.646 4.644 -3.400 1.00 95.88 261 SER A N 1
ATOM 2193 C CA . SER A 1 261 ? -3.881 5.567 -2.552 1.00 95.88 261 SER A CA 1
ATOM 2194 C C . SER A 1 261 ? -4.675 6.060 -1.342 1.00 95.88 261 SER A C 1
ATOM 2196 O O . SER A 1 261 ? -5.821 6.486 -1.477 1.00 95.88 261 SER A O 1
ATOM 2198 N N . TRP A 1 262 ? -4.072 6.060 -0.153 1.00 95.12 262 TRP A N 1
ATOM 2199 C CA . TRP A 1 262 ? -4.703 6.438 1.122 1.00 95.12 262 TRP A CA 1
ATOM 2200 C C . TRP A 1 262 ? -3.831 7.418 1.918 1.00 95.12 262 TRP A C 1
ATOM 2202 O O . TRP A 1 262 ? -2.747 7.803 1.479 1.00 95.12 262 TRP A O 1
ATOM 2212 N N . GLN A 1 263 ? -4.360 7.948 3.018 1.00 92.56 263 GLN A N 1
ATOM 2213 C CA . GLN A 1 263 ? -3.578 8.791 3.923 1.00 92.56 263 GLN A CA 1
ATOM 2214 C C . GLN A 1 263 ? -2.625 7.921 4.734 1.00 92.56 263 GLN A C 1
ATOM 2216 O O . GLN A 1 263 ? -3.021 6.838 5.159 1.00 92.56 263 GLN A O 1
ATOM 2221 N N . ASP A 1 264 ? -1.410 8.404 4.981 1.00 89.75 264 ASP A N 1
ATOM 2222 C CA . ASP A 1 264 ? -0.538 7.728 5.936 1.00 89.75 264 ASP A CA 1
ATOM 2223 C C . ASP A 1 264 ? -1.158 7.712 7.348 1.00 89.75 264 ASP A C 1
ATOM 2225 O O . ASP A 1 264 ? -2.021 8.540 7.680 1.00 89.75 264 ASP A O 1
ATOM 2229 N N . GLY A 1 265 ? -0.790 6.714 8.149 1.00 90.00 265 GLY A N 1
ATOM 2230 C CA . GLY A 1 265 ? -1.425 6.441 9.431 1.00 90.00 265 GLY A CA 1
ATOM 2231 C C . GLY A 1 265 ? -2.800 5.768 9.338 1.00 90.00 265 GLY A C 1
ATOM 2232 O O . GLY A 1 265 ? -3.383 5.514 10.388 1.00 90.00 265 GLY A O 1
ATOM 2233 N N . LYS A 1 266 ? -3.360 5.474 8.147 1.00 94.25 266 LYS A N 1
ATOM 2234 C CA . LYS A 1 266 ? -4.600 4.676 8.015 1.00 94.25 266 LYS A CA 1
ATOM 2235 C C . LYS A 1 266 ? -4.331 3.175 8.089 1.00 94.25 266 LYS A C 1
ATOM 2237 O O . LYS A 1 266 ? -3.526 2.628 7.332 1.00 94.25 266 LYS A O 1
ATOM 2242 N N . PHE A 1 267 ? -5.129 2.493 8.912 1.00 94.00 267 PHE A N 1
ATOM 2243 C CA . PHE A 1 267 ? -5.165 1.034 8.915 1.00 94.00 267 PHE A CA 1
ATOM 2244 C C . PHE A 1 267 ? -5.635 0.501 7.560 1.00 94.00 267 PHE A C 1
ATOM 2246 O O . PHE A 1 267 ? -6.637 0.962 7.007 1.00 94.00 267 PHE A O 1
ATOM 2253 N N . HIS A 1 268 ? -4.938 -0.504 7.043 1.00 93.62 268 HIS A N 1
ATOM 2254 C CA . HIS A 1 268 ? -5.238 -1.123 5.762 1.00 93.62 268 HIS A CA 1
ATOM 2255 C C . HIS A 1 268 ? -4.751 -2.584 5.694 1.00 93.62 268 HIS A C 1
ATOM 2257 O O . HIS A 1 268 ? -4.023 -3.074 6.560 1.00 93.62 268 HIS A O 1
ATOM 2263 N N . THR A 1 269 ? -5.202 -3.313 4.672 1.00 89.69 269 THR A N 1
ATOM 2264 C CA . THR A 1 269 ? -4.776 -4.688 4.350 1.00 89.69 269 THR A CA 1
ATOM 2265 C C . THR A 1 269 ? -4.969 -4.956 2.857 1.00 89.69 269 THR A C 1
ATOM 2267 O O . THR A 1 269 ? -5.904 -4.440 2.241 1.00 89.69 269 THR A O 1
ATOM 2270 N N . THR A 1 270 ? -4.095 -5.759 2.253 1.00 86.75 270 THR A N 1
ATOM 2271 C CA . THR A 1 270 ? -4.216 -6.166 0.847 1.00 86.75 270 THR A CA 1
ATOM 2272 C C . THR A 1 270 ? -5.093 -7.411 0.706 1.00 86.75 270 THR A C 1
ATOM 2274 O O . THR A 1 270 ? -5.016 -8.348 1.497 1.00 86.75 270 THR A O 1
ATOM 2277 N N . ILE A 1 271 ? -5.914 -7.449 -0.343 1.00 80.50 271 ILE A N 1
ATOM 2278 C CA . ILE A 1 271 ? -6.724 -8.599 -0.741 1.00 80.50 271 ILE A CA 1
ATOM 2279 C C . ILE A 1 271 ? -6.150 -9.200 -2.033 1.00 80.50 271 ILE A C 1
ATOM 2281 O O . ILE A 1 271 ? -6.454 -8.712 -3.123 1.00 80.50 271 ILE A O 1
ATOM 2285 N N . PRO A 1 272 ? -5.399 -10.306 -1.968 1.00 71.00 272 PRO A N 1
ATOM 2286 C CA . PRO A 1 272 ? -5.315 -11.253 -3.067 1.00 71.00 272 PRO A CA 1
ATOM 2287 C C . PRO A 1 272 ? -6.491 -12.236 -2.991 1.00 71.00 272 PRO A C 1
ATOM 2289 O O . PRO A 1 272 ? -6.603 -13.040 -2.065 1.00 71.00 272 PRO A O 1
ATOM 2292 N N . MET A 1 273 ? -7.372 -12.197 -3.989 1.00 68.19 273 MET A N 1
ATOM 2293 C CA . MET A 1 273 ? -8.555 -13.067 -4.069 1.00 68.19 273 MET A CA 1
ATOM 2294 C C . MET A 1 273 ? -8.223 -14.510 -4.468 1.00 68.19 273 MET A C 1
ATOM 2296 O O . MET A 1 273 ? -9.059 -15.403 -4.332 1.00 68.19 273 MET A O 1
ATOM 2300 N N . LYS A 1 274 ? -6.989 -14.755 -4.918 1.00 63.19 274 LYS A N 1
ATOM 2301 C CA . LYS A 1 274 ? -6.386 -16.083 -5.049 1.00 63.19 274 LYS A CA 1
ATOM 2302 C C . LYS A 1 274 ? -5.198 -16.168 -4.094 1.00 63.19 274 LYS A C 1
ATOM 2304 O O . LYS A 1 274 ? -4.250 -15.402 -4.234 1.00 63.19 274 LYS A O 1
ATOM 2309 N N . LYS A 1 275 ? -5.213 -17.141 -3.177 1.00 57.50 275 LYS A N 1
ATOM 2310 C CA . LYS A 1 275 ? -4.104 -17.445 -2.241 1.00 57.50 275 LYS A CA 1
ATOM 2311 C C . LYS A 1 275 ? -2.916 -18.170 -2.905 1.00 57.50 275 LYS A C 1
ATOM 2313 O O . LYS A 1 275 ? -2.033 -18.684 -2.225 1.00 57.50 275 LYS A O 1
ATOM 2318 N N . GLU A 1 276 ? -2.926 -18.258 -4.230 1.00 60.78 276 GLU A N 1
ATOM 2319 C CA . GLU A 1 276 ? -1.865 -18.830 -5.058 1.00 60.78 276 GLU A CA 1
ATOM 2320 C C . GLU A 1 276 ? -0.909 -17.729 -5.523 1.00 60.78 276 GLU A C 1
ATOM 2322 O O . GLU A 1 276 ? -1.300 -16.560 -5.610 1.00 60.78 276 GLU A O 1
ATOM 2327 N N . TRP A 1 277 ? 0.332 -18.089 -5.863 1.00 60.41 277 TRP A N 1
ATOM 2328 C CA . TRP A 1 277 ? 1.314 -17.131 -6.376 1.00 60.41 277 TRP A CA 1
ATOM 2329 C C . TRP A 1 277 ? 0.971 -16.677 -7.803 1.00 60.41 277 TRP A C 1
ATOM 2331 O O . TRP A 1 277 ? 1.459 -17.233 -8.792 1.00 60.41 277 TRP A O 1
ATOM 2341 N N . GLY A 1 278 ? 0.153 -15.630 -7.891 1.00 64.81 278 GLY A N 1
ATOM 2342 C CA . GLY A 1 278 ? -0.134 -14.900 -9.121 1.00 64.81 278 GLY A CA 1
ATOM 2343 C C . GLY A 1 278 ? 0.955 -13.891 -9.488 1.00 64.81 278 GLY A C 1
ATOM 2344 O O . GLY A 1 278 ? 1.958 -13.741 -8.790 1.00 64.81 278 GLY A O 1
ATOM 2345 N N . ASN A 1 279 ? 0.732 -13.159 -10.578 1.00 75.62 279 ASN A N 1
ATOM 2346 C CA . ASN A 1 279 ? 1.498 -11.953 -10.887 1.00 75.62 279 ASN A CA 1
ATOM 2347 C C . ASN A 1 279 ? 0.678 -10.741 -10.430 1.00 75.62 279 ASN A C 1
ATOM 2349 O O . ASN A 1 279 ? -0.080 -10.170 -11.212 1.00 75.62 279 ASN A O 1
ATOM 2353 N N . ARG A 1 280 ? 0.814 -10.390 -9.148 1.00 87.69 280 ARG A N 1
ATOM 2354 C CA . ARG A 1 280 ? 0.219 -9.193 -8.532 1.00 87.69 280 ARG A CA 1
ATOM 2355 C C . ARG A 1 280 ? 1.335 -8.206 -8.242 1.00 87.69 280 ARG A C 1
ATOM 2357 O O . ARG A 1 280 ? 1.718 -8.009 -7.091 1.00 87.69 280 ARG A O 1
ATOM 2364 N N . ILE A 1 281 ? 1.916 -7.700 -9.324 1.00 91.62 281 ILE A N 1
ATOM 2365 C CA . ILE A 1 281 ? 3.071 -6.812 -9.305 1.00 91.62 281 ILE A CA 1
ATOM 2366 C C . ILE A 1 281 ? 2.547 -5.393 -9.095 1.00 91.62 281 ILE A C 1
ATOM 2368 O O . ILE A 1 281 ? 1.858 -4.837 -9.952 1.00 91.62 281 ILE A O 1
ATOM 2372 N N . MET A 1 282 ? 2.871 -4.830 -7.942 1.00 93.69 282 MET A N 1
ATOM 2373 C CA . MET A 1 282 ? 2.469 -3.510 -7.489 1.00 93.69 282 MET A CA 1
ATOM 2374 C C . MET A 1 282 ? 3.712 -2.668 -7.236 1.00 93.69 282 MET A C 1
ATOM 2376 O O . MET A 1 282 ? 4.694 -3.143 -6.671 1.00 93.69 282 MET A O 1
ATOM 2380 N N . LEU A 1 283 ? 3.647 -1.402 -7.613 1.00 94.00 283 LEU A N 1
ATOM 2381 C CA . LEU A 1 283 ? 4.647 -0.402 -7.285 1.00 94.00 283 LEU A CA 1
ATOM 2382 C C . LEU A 1 283 ? 4.159 0.389 -6.065 1.00 94.00 283 LEU A C 1
ATOM 2384 O O . LEU A 1 283 ? 3.242 1.202 -6.181 1.00 94.00 283 LEU A O 1
ATOM 2388 N N . GLN A 1 284 ? 4.731 0.109 -4.895 1.00 92.62 284 GLN A N 1
ATOM 2389 C CA . GLN A 1 284 ? 4.463 0.828 -3.652 1.00 92.62 284 GLN A CA 1
ATOM 2390 C C . GLN A 1 284 ? 5.290 2.106 -3.569 1.00 92.62 284 GLN A C 1
ATOM 2392 O O . GLN A 1 284 ? 6.451 2.147 -3.984 1.00 92.62 284 GLN A O 1
ATOM 2397 N N . TYR A 1 285 ? 4.692 3.133 -2.972 1.00 91.06 285 TYR A N 1
ATOM 2398 C CA . TYR A 1 285 ? 5.363 4.388 -2.676 1.00 91.06 285 TYR A CA 1
ATOM 2399 C C . TYR A 1 285 ? 4.855 5.015 -1.371 1.00 91.06 285 TYR A C 1
ATOM 2401 O O . TYR A 1 285 ? 3.710 4.799 -0.965 1.00 91.06 285 TYR A O 1
ATOM 2409 N N . GLU A 1 286 ? 5.696 5.849 -0.760 1.00 89.31 286 GLU A N 1
ATOM 2410 C CA . GLU A 1 286 ? 5.359 6.673 0.407 1.00 89.31 286 GLU A CA 1
ATOM 2411 C C . GLU A 1 286 ? 5.776 8.124 0.150 1.00 89.31 286 GLU A C 1
ATOM 2413 O O . GLU A 1 286 ? 6.889 8.383 -0.316 1.00 89.31 286 GLU A O 1
ATOM 2418 N N . GLY A 1 287 ? 4.885 9.067 0.451 1.00 89.06 287 GLY A N 1
ATOM 2419 C CA . GLY A 1 287 ? 5.107 10.507 0.362 1.00 89.06 287 GLY A CA 1
ATOM 2420 C C . GLY A 1 287 ? 5.319 11.146 1.734 1.00 89.06 287 GLY A C 1
ATOM 2421 O O . GLY A 1 287 ? 4.678 10.755 2.711 1.00 89.06 287 GLY A O 1
ATOM 2422 N N . VAL A 1 288 ? 6.197 12.148 1.798 1.00 87.25 288 VAL A N 1
ATOM 2423 C CA . VAL A 1 288 ? 6.495 12.940 3.003 1.00 87.25 288 VAL A CA 1
ATOM 2424 C C . VAL A 1 288 ? 6.341 14.436 2.740 1.00 87.25 288 VAL A C 1
ATOM 2426 O O . VAL A 1 288 ? 6.708 14.909 1.665 1.00 87.25 288 VAL A O 1
ATOM 2429 N N . ASP A 1 289 ? 5.816 15.177 3.719 1.00 84.19 289 ASP A N 1
ATOM 2430 C CA . ASP A 1 289 ? 5.839 16.644 3.720 1.00 84.19 289 ASP A CA 1
ATOM 2431 C C . ASP A 1 289 ? 7.296 17.147 3.700 1.00 84.19 289 ASP A C 1
ATOM 2433 O O . ASP A 1 289 ? 8.167 16.567 4.358 1.00 84.19 289 ASP A O 1
ATOM 2437 N N . GLU A 1 290 ? 7.523 18.250 2.980 1.00 67.50 290 GLU A N 1
ATOM 2438 C CA . GLU A 1 290 ? 8.751 19.065 3.006 1.00 67.50 290 GLU A CA 1
ATOM 2439 C C . GLU A 1 290 ? 8.508 20.407 3.714 1.00 67.50 290 GLU A C 1
ATOM 2441 O O . GLU A 1 290 ? 7.419 20.991 3.499 1.00 67.50 290 GLU A O 1
#

Secondary structure (DSSP, 8-state):
---EEETT-S-HHHHHHHHHHHHHHHHHHTSEEEEEEE-TTS--EEEEEEE-TT---------------SS------PPPHHHHTTS--THHHHHHHHHHHHHHHTT--SEEEEEEEEE--SPPPSEE-SBPBS-TTSPP-SSS----GGGB---SS-EEEEEEEEEE-S-TT-EEEEEEEE-SB-EEE-SSGGGS-TTS---EE-TTS-SEETTEE-BT--SSB--HHHHTTS-S--GGGGBT--EEEEEE--STT-EEEEETTEEEEEE-SS-S----EEEEEEEE--